Protein AF-0000000073577994 (afdb_homodimer)

Nearest PDB structures (foldseek):
  6jx6-assembly1_C  TM=2.123E-01  e=4.454E-01  Homo sapiens
  6jx6-assembly1_A  TM=2.297E-01  e=8.127E-01  Homo sapiens
  8e2i-assembly1_F  TM=2.856E-01  e=2.449E+00  Homo sapiens
  6jx6-assembly1_C  TM=2.123E-01  e=4.773E-01  Homo sapiens
  6jx6-assembly1_A  TM=2.297E-01  e=9.661E-01  Homo sapiens

Solvent-accessible surface area (backbone atoms only — not comparable to full-atom values): 15604 Å² total; per-residue (Å²): 126,51,68,48,22,43,54,8,29,44,38,33,25,44,43,35,36,52,51,23,53,50,53,63,65,42,23,60,97,81,40,41,70,57,44,68,54,43,47,61,32,48,52,51,39,40,49,50,40,28,73,74,69,67,45,80,65,80,90,66,60,57,68,56,53,50,52,50,46,31,46,27,25,34,55,12,21,56,37,29,42,73,67,36,66,65,12,40,52,34,38,42,55,43,49,65,58,46,37,60,34,76,27,47,28,87,80,43,56,84,86,38,70,64,16,54,53,23,42,51,51,32,33,48,48,40,18,55,45,11,42,45,34,25,50,52,25,50,53,49,50,54,48,48,54,52,50,52,52,53,54,55,52,58,69,73,102,128,50,68,47,23,42,53,8,29,43,39,34,24,44,43,35,35,52,47,24,52,49,51,61,65,44,23,58,98,80,41,43,71,58,42,68,54,45,47,61,32,48,51,51,39,40,51,49,40,28,73,74,71,67,44,78,65,79,89,67,60,57,67,56,53,49,52,49,47,32,47,27,24,33,54,12,22,56,35,28,41,73,68,36,64,64,12,40,51,36,39,42,52,43,47,66,58,46,36,60,34,75,28,46,29,88,80,43,54,85,87,37,71,63,17,55,52,24,42,52,52,33,34,49,49,40,17,54,43,11,43,44,35,24,48,52,23,49,54,51,50,53,50,48,54,52,49,53,53,53,54,54,54,57,69,74,102

Radius of gyration: 21.88 Å; Cα contacts (8 Å, |Δi|>4): 389; chains: 2; bounding box: 50×67×52 Å

Sequence (314 aa):
MGFLSFAGRVLFAAIFILAAWQKVNDFGQDGGGAIKTLNPKFATFRGHVFNTLGFELPEIKTKHLLMTAIGLEGIGGILFIFGSNLGAYLLLIFLAAVTPIMHDFYNYDFSSPDYVLHFMQFLKNLSLFGSLLFYLGMKNSVMKTMKRKQSMKVKAVMGFLSFAGRVLFAAIFILAAWQKVNDFGQDGGGAIKTLNPKFATFRGHVFNTLGFELPEIKTKHLLMTAIGLEGIGGILFIFGSNLGAYLLLIFLAAVTPIMHDFYNYDFSSPDYVLHFMQFLKNLSLFGSLLFYLGMKNSVMKTMKRKQSMKVKAV

pLDDT: mean 88.21, std 11.91, range [50.56, 98.88]

Organism: NCBI:txid1480154

Secondary structure (DSSP, 8-state):
--HHHHHHHHHHHHHHHHHHHHHHHHTTTT-HHHHHHHHHHHHHHHHHHHHHH--------HHHHHHHHHHHHHHHHHHHHTT-HHHHHHHHHHHHHHHHHH--GGGS-TTSHHHHHHHHHHHHHHHHHHHHHHHHHHHHHHHHHHHHHHHHHHHH-/--HHHHHHHHHHHHHHHHHHHHHHHHTTTT-HHHHHHHHHHHHHHHHHHHHHH--------HHHHHHHHHHHHHHHHHHHHTT-HHHHHHHHHHHHHHHHHH--GGGS-TTSHHHHHHHHHHHHHHHHHHHHHHHHHHHHHHHHHHHHHHHHHHHH-

Structure (mmCIF, N/CA/C/O backbone):
data_AF-0000000073577994-model_v1
#
loop_
_entity.id
_entity.type
_entity.pdbx_description
1 polymer 'Uncharacterized protein'
#
loop_
_atom_site.group_PDB
_atom_site.id
_atom_site.type_symbol
_atom_site.label_atom_id
_atom_site.label_alt_id
_atom_site.label_comp_id
_atom_site.label_asym_id
_atom_site.label_entity_id
_atom_site.label_seq_id
_atom_site.pdbx_PDB_ins_code
_atom_site.Cartn_x
_atom_site.Cartn_y
_atom_site.Cartn_z
_atom_site.occupancy
_atom_site.B_iso_or_equiv
_atom_site.auth_seq_id
_atom_site.auth_comp_id
_atom_site.auth_asym_id
_atom_site.auth_atom_id
_atom_site.pdbx_PDB_model_num
ATOM 1 N N . MET A 1 1 ? 3.762 14.422 17.609 1 60.5 1 MET A N 1
ATOM 2 C CA . MET A 1 1 ? 2.77 13.93 16.656 1 60.5 1 MET A CA 1
ATOM 3 C C . MET A 1 1 ? 1.776 13 17.344 1 60.5 1 MET A C 1
ATOM 5 O O . MET A 1 1 ? 2.09 12.398 18.375 1 60.5 1 MET A O 1
ATOM 9 N N . GLY A 1 2 ? 0.494 13.172 17.234 1 81.19 2 GLY A N 1
ATOM 10 C CA . GLY A 1 2 ? -0.527 12.453 17.984 1 81.19 2 GLY A CA 1
ATOM 11 C C . GLY A 1 2 ? -0.403 10.945 17.875 1 81.19 2 GLY A C 1
ATOM 12 O O . GLY A 1 2 ? 0.33 10.438 17.016 1 81.19 2 GLY A O 1
ATOM 13 N N . PHE A 1 3 ? -0.744 10.25 18.734 1 90.44 3 PHE A N 1
ATOM 14 C CA . PHE A 1 3 ? -0.7 8.789 18.844 1 90.44 3 PHE A CA 1
ATOM 15 C C . PHE A 1 3 ? -1.139 8.148 17.531 1 90.44 3 PHE A C 1
ATOM 17 O O . PHE A 1 3 ? -0.524 7.184 17.062 1 90.44 3 PHE A O 1
ATOM 24 N N . LEU A 1 4 ? -2.117 8.672 16.953 1 93.94 4 LEU A N 1
ATOM 25 C CA . LEU A 1 4 ? -2.652 8.109 15.719 1 93.94 4 LEU A CA 1
ATOM 26 C C . LEU A 1 4 ? -1.635 8.211 14.586 1 93.94 4 LEU A C 1
ATOM 28 O O . LEU A 1 4 ? -1.477 7.277 13.805 1 93.94 4 LEU A O 1
ATOM 32 N N . SER A 1 5 ? -0.994 9.336 14.539 1 94.69 5 SER A N 1
ATOM 33 C CA . SER A 1 5 ? 0.017 9.531 13.5 1 94.69 5 SER A CA 1
ATOM 34 C C . SER A 1 5 ? 1.209 8.609 13.711 1 94.69 5 SER A C 1
ATOM 36 O O . SER A 1 5 ? 1.729 8.031 12.758 1 94.69 5 SER A O 1
ATOM 38 N N . PHE A 1 6 ? 1.604 8.461 14.953 1 96 6 PHE A N 1
ATOM 39 C CA . PHE A 1 6 ? 2.721 7.574 15.266 1 96 6 PHE A CA 1
ATOM 40 C C . PHE A 1 6 ? 2.371 6.129 14.945 1 96 6 PHE A C 1
ATOM 42 O O . PHE A 1 6 ? 3.148 5.43 14.289 1 96 6 PHE A O 1
ATOM 49 N N . ALA A 1 7 ? 1.207 5.672 15.391 1 98 7 ALA A N 1
ATOM 50 C CA . ALA A 1 7 ? 0.756 4.309 15.109 1 98 7 ALA A CA 1
ATOM 51 C C . ALA A 1 7 ? 0.676 4.059 13.602 1 98 7 ALA A C 1
ATOM 53 O O . ALA A 1 7 ? 1.063 2.992 13.125 1 98 7 ALA A O 1
ATOM 54 N N . GLY A 1 8 ? 0.133 5.086 12.906 1 98.44 8 GLY A N 1
ATOM 55 C CA . GLY A 1 8 ? 0.052 4.984 11.461 1 98.44 8 GLY A CA 1
ATOM 56 C C . GLY A 1 8 ? 1.407 4.836 10.797 1 98.44 8 GLY A C 1
ATOM 57 O O . GLY A 1 8 ? 1.572 4.02 9.883 1 98.44 8 GLY A O 1
ATOM 58 N N . ARG A 1 9 ? 2.385 5.547 11.242 1 98.44 9 ARG A N 1
ATOM 59 C CA . ARG A 1 9 ? 3.723 5.488 10.664 1 98.44 9 ARG A CA 1
ATOM 60 C C . ARG A 1 9 ? 4.391 4.148 10.953 1 98.44 9 ARG A C 1
ATOM 62 O O . ARG A 1 9 ? 5.129 3.623 10.117 1 98.44 9 ARG A O 1
ATOM 69 N N . VAL A 1 10 ? 4.172 3.623 12.117 1 98.75 10 VAL A N 1
ATOM 70 C CA . VAL A 1 10 ? 4.723 2.318 12.469 1 98.75 10 VAL A CA 1
ATOM 71 C C . VAL A 1 10 ? 4.148 1.249 11.539 1 98.75 10 VAL A C 1
ATOM 73 O O . VAL A 1 10 ? 4.891 0.436 10.984 1 98.75 10 VAL A O 1
ATOM 76 N N . LEU A 1 11 ? 2.834 1.247 11.398 1 98.75 11 LEU A N 1
ATOM 77 C CA . LEU A 1 11 ? 2.188 0.271 10.523 1 98.75 11 LEU A CA 1
ATOM 78 C C . LEU A 1 11 ? 2.656 0.429 9.086 1 98.75 11 LEU A C 1
ATOM 80 O O . LEU A 1 11 ? 2.902 -0.563 8.398 1 98.75 11 LEU A O 1
ATOM 84 N N . PHE A 1 12 ? 2.785 1.636 8.656 1 98.81 12 PHE A N 1
ATOM 85 C CA . PHE A 1 12 ? 3.236 1.915 7.297 1 98.81 12 PHE A CA 1
ATOM 86 C C . PHE A 1 12 ? 4.633 1.352 7.066 1 98.81 12 PHE A C 1
ATOM 88 O O . PHE A 1 12 ? 4.875 0.674 6.062 1 98.81 12 PHE A O 1
ATOM 95 N N . ALA A 1 13 ? 5.508 1.582 8.039 1 98.81 13 ALA A N 1
ATOM 96 C CA . ALA A 1 13 ? 6.926 1.28 7.852 1 98.81 13 ALA A CA 1
ATOM 97 C C . ALA A 1 13 ? 7.195 -0.213 8.016 1 98.81 13 ALA A C 1
ATOM 99 O O . ALA A 1 13 ? 8.25 -0.707 7.621 1 98.81 13 ALA A O 1
ATOM 100 N N . ALA A 1 14 ? 6.273 -0.896 8.625 1 98.44 14 ALA A N 1
ATOM 101 C CA . ALA A 1 14 ? 6.477 -2.301 8.969 1 98.44 14 ALA A CA 1
ATOM 102 C C . ALA A 1 14 ? 6.812 -3.129 7.738 1 98.44 14 ALA A C 1
ATOM 104 O O . ALA A 1 14 ? 7.715 -3.971 7.773 1 98.44 14 ALA A O 1
ATOM 105 N N . ILE A 1 15 ? 6.16 -2.881 6.668 1 97.94 15 ILE A N 1
ATOM 106 C CA . ILE A 1 15 ? 6.367 -3.695 5.473 1 97.94 15 ILE A CA 1
ATOM 107 C C . ILE A 1 15 ? 7.797 -3.514 4.969 1 97.94 15 ILE A C 1
ATOM 109 O O . ILE A 1 15 ? 8.422 -4.473 4.512 1 97.94 15 ILE A O 1
ATOM 113 N N . PHE A 1 16 ? 8.312 -2.342 5.043 1 98.44 16 PHE A N 1
ATOM 114 C CA . PHE A 1 16 ? 9.648 -2.064 4.531 1 98.44 16 PHE A CA 1
ATOM 115 C C . PHE A 1 16 ? 10.711 -2.703 5.422 1 98.44 16 PHE A C 1
ATOM 117 O O . PHE A 1 16 ? 11.672 -3.297 4.922 1 98.44 16 PHE A O 1
ATOM 124 N N . ILE A 1 17 ? 10.508 -2.576 6.68 1 98 17 ILE A N 1
ATOM 125 C CA . ILE A 1 17 ? 11.477 -3.107 7.637 1 98 17 ILE A CA 1
ATOM 126 C C . ILE A 1 17 ? 11.484 -4.633 7.562 1 98 17 ILE A C 1
ATOM 128 O O . ILE A 1 17 ? 12.555 -5.254 7.539 1 98 17 ILE A O 1
ATOM 132 N N . LEU A 1 18 ? 10.344 -5.266 7.504 1 96 18 LEU A N 1
ATOM 133 C CA . LEU A 1 18 ? 10.258 -6.719 7.434 1 96 18 LEU A CA 1
ATOM 134 C C . LEU A 1 18 ? 10.797 -7.234 6.102 1 96 18 LEU A C 1
ATOM 136 O O . LEU A 1 18 ? 11.43 -8.289 6.047 1 96 18 LEU A O 1
ATOM 140 N N . ALA A 1 19 ? 10.445 -6.566 5.047 1 94.5 19 ALA A N 1
ATOM 141 C CA . ALA A 1 19 ? 10.977 -6.949 3.738 1 94.5 19 ALA A CA 1
ATOM 142 C C . ALA A 1 19 ? 12.508 -6.898 3.729 1 94.5 19 ALA A C 1
ATOM 144 O O . ALA A 1 19 ? 13.156 -7.785 3.178 1 94.5 19 ALA A O 1
ATOM 145 N N . ALA A 1 20 ? 13.031 -5.805 4.301 1 94.25 20 ALA A N 1
ATOM 146 C CA . ALA A 1 20 ? 14.484 -5.691 4.414 1 94.25 20 ALA A CA 1
ATOM 147 C C . ALA A 1 20 ? 15.07 -6.859 5.199 1 94.25 20 ALA A C 1
ATOM 149 O O . ALA A 1 20 ? 16.078 -7.449 4.797 1 94.25 20 ALA A O 1
ATOM 150 N N . TRP A 1 21 ? 14.43 -7.18 6.301 1 92.56 21 TRP A N 1
ATOM 151 C CA . TRP A 1 21 ? 14.859 -8.289 7.145 1 92.56 21 TRP A CA 1
ATOM 152 C C . TRP A 1 21 ? 14.836 -9.602 6.371 1 92.56 21 TRP A C 1
ATOM 154 O O . TRP A 1 21 ? 15.766 -10.406 6.465 1 92.56 21 TRP A O 1
ATOM 164 N N . GLN A 1 22 ? 13.789 -9.852 5.609 1 89.12 22 GLN A N 1
ATOM 165 C CA . GLN A 1 22 ? 13.664 -11.07 4.816 1 89.12 22 GLN A CA 1
ATOM 166 C C . GLN A 1 22 ? 14.742 -11.141 3.742 1 89.12 22 GLN A C 1
ATOM 168 O O . GLN A 1 22 ? 15.258 -12.227 3.451 1 89.12 22 GLN A O 1
ATOM 173 N N . LYS A 1 23 ? 15 -10 3.111 1 88.88 23 LYS A N 1
ATOM 174 C CA . LYS A 1 23 ? 16.047 -9.969 2.088 1 88.88 23 LYS A CA 1
ATOM 175 C C . LYS A 1 23 ? 17.406 -10.32 2.676 1 88.88 23 LYS A C 1
ATOM 177 O O . LYS A 1 23 ? 18.203 -11.016 2.039 1 88.88 23 LYS A O 1
ATOM 182 N N . VAL A 1 24 ? 17.688 -9.883 3.857 1 88.25 24 VAL A N 1
ATOM 183 C CA . VAL A 1 24 ? 18.938 -10.172 4.535 1 88.25 24 VAL A CA 1
ATOM 184 C C . VAL A 1 24 ? 19.031 -11.656 4.852 1 88.25 24 VAL A C 1
ATOM 186 O O . VAL A 1 24 ? 20.078 -12.281 4.652 1 88.25 24 VAL A O 1
ATOM 189 N N . ASN A 1 25 ? 17.906 -12.211 5.254 1 84.62 25 ASN A N 1
ATOM 190 C CA . ASN A 1 25 ? 17.891 -13.625 5.621 1 84.62 25 ASN A CA 1
ATOM 191 C C . ASN A 1 25 ? 17.969 -14.523 4.391 1 84.62 25 ASN A C 1
ATOM 193 O O . ASN A 1 25 ? 18.469 -15.641 4.469 1 84.62 25 ASN A O 1
ATOM 197 N N . ASP A 1 26 ? 17.375 -14.078 3.381 1 78.31 26 ASP A N 1
ATOM 198 C CA . ASP A 1 26 ? 17.406 -14.867 2.148 1 78.31 26 ASP A CA 1
ATOM 199 C C . ASP A 1 26 ? 18.781 -14.812 1.497 1 78.31 26 ASP A C 1
ATOM 201 O O . ASP A 1 26 ? 19.062 -15.578 0.573 1 78.31 26 ASP A O 1
ATOM 205 N N . PHE A 1 27 ? 19.609 -13.727 1.609 1 67.81 27 PHE A N 1
ATOM 206 C CA . PHE A 1 27 ? 20.938 -13.586 1.03 1 67.81 27 PHE A CA 1
ATOM 207 C C . PHE A 1 27 ? 21.734 -14.875 1.171 1 67.81 27 PHE A C 1
ATOM 209 O O . PHE A 1 27 ? 22.5 -15.242 0.276 1 67.81 27 PHE A O 1
ATOM 216 N N . GLY A 1 28 ? 21.109 -15.758 1.975 1 56.31 28 GLY A N 1
ATOM 217 C CA . GLY A 1 28 ? 22.078 -16.844 2.107 1 56.31 28 GLY A CA 1
ATOM 218 C C . GLY A 1 28 ? 23.453 -16.469 1.572 1 56.31 28 GLY A C 1
ATOM 219 O O . GLY A 1 28 ? 23.781 -15.297 1.447 1 56.31 28 GLY A O 1
ATOM 220 N N . GLN A 1 29 ? 24.5 -17.328 1.273 1 51.19 29 GLN A N 1
ATOM 221 C CA . GLN A 1 29 ? 25.844 -17.125 0.76 1 51.19 29 GLN A CA 1
ATOM 222 C C . GLN A 1 29 ? 25.828 -16.578 -0.661 1 51.19 29 GLN A C 1
ATOM 224 O O . GLN A 1 29 ? 26.719 -15.812 -1.053 1 51.19 29 GLN A O 1
ATOM 229 N N . ASP A 1 30 ? 24.906 -16.891 -1.556 1 52.91 30 ASP A N 1
ATOM 230 C CA . ASP A 1 30 ? 25.016 -16.609 -2.982 1 52.91 30 ASP A CA 1
ATOM 231 C C . ASP A 1 30 ? 23.859 -15.711 -3.447 1 52.91 30 ASP A C 1
ATOM 233 O O . ASP A 1 30 ? 23.562 -15.648 -4.641 1 52.91 30 ASP A O 1
ATOM 237 N N . GLY A 1 31 ? 23.281 -14.742 -2.531 1 56.94 31 GLY A N 1
ATOM 238 C CA . GLY A 1 31 ? 22.219 -13.828 -2.914 1 56.94 31 GLY A CA 1
ATOM 239 C C . GLY A 1 31 ? 20.859 -14.5 -3.01 1 56.94 31 GLY A C 1
ATOM 240 O O . GLY A 1 31 ? 19.828 -13.828 -3.021 1 56.94 31 GLY A O 1
ATOM 241 N N . GLY A 1 32 ? 20.812 -15.805 -2.891 1 66.19 32 GLY A N 1
ATOM 242 C CA . GLY A 1 32 ? 19.703 -16.734 -2.793 1 66.19 32 GLY A CA 1
ATOM 243 C C . GLY A 1 32 ? 18.594 -16.453 -3.773 1 66.19 32 GLY A C 1
ATOM 244 O O . GLY A 1 32 ? 18.844 -16.125 -4.934 1 66.19 32 GLY A O 1
ATOM 245 N N . GLY A 1 33 ? 17.375 -16.562 -3.465 1 73.06 33 GLY A N 1
ATOM 246 C CA . GLY A 1 33 ? 16.156 -16.422 -4.234 1 73.06 33 GLY A CA 1
ATOM 247 C C . GLY A 1 33 ? 15.906 -15.008 -4.719 1 73.06 33 GLY A C 1
ATOM 248 O O . GLY A 1 33 ? 15.383 -14.797 -5.812 1 73.06 33 GLY A O 1
ATOM 249 N N . ALA A 1 34 ? 16.531 -14.031 -4.055 1 75.81 34 ALA A N 1
ATOM 250 C CA . ALA A 1 34 ? 16.281 -12.633 -4.406 1 75.81 34 ALA A CA 1
ATOM 251 C C . ALA A 1 34 ? 17.062 -12.242 -5.664 1 75.81 34 ALA A C 1
ATOM 253 O O . ALA A 1 34 ? 16.531 -11.555 -6.543 1 75.81 34 ALA A O 1
ATOM 254 N N . ILE A 1 35 ? 18.297 -12.633 -5.707 1 79.75 35 ILE A N 1
ATOM 255 C CA . ILE A 1 35 ? 19.125 -12.312 -6.863 1 79.75 35 ILE A CA 1
ATOM 256 C C . ILE A 1 35 ? 18.578 -13.023 -8.102 1 79.75 35 ILE A C 1
ATOM 258 O O . ILE A 1 35 ? 18.562 -12.461 -9.195 1 79.75 35 ILE A O 1
ATOM 262 N N . LYS A 1 36 ? 18.188 -14.25 -7.859 1 82.88 36 LYS A N 1
ATOM 263 C CA . LYS A 1 36 ? 17.656 -15.031 -8.969 1 82.88 36 LYS A CA 1
ATOM 264 C C . LYS A 1 36 ? 16.422 -14.359 -9.57 1 82.88 36 LYS A C 1
ATOM 266 O O . LYS A 1 36 ? 16.172 -14.445 -10.773 1 82.88 36 LYS A O 1
ATOM 271 N N . THR A 1 37 ? 15.695 -13.68 -8.766 1 83.38 37 THR A N 1
ATOM 272 C CA . THR A 1 37 ? 14.492 -13 -9.234 1 83.38 37 THR A CA 1
ATOM 273 C C . THR A 1 37 ? 14.828 -11.625 -9.797 1 83.38 37 THR A C 1
ATOM 275 O O . THR A 1 37 ? 14.281 -11.219 -10.82 1 83.38 37 THR A O 1
ATOM 278 N N . LEU A 1 38 ? 15.789 -11.016 -9.203 1 85.69 38 LEU A N 1
ATOM 279 C CA . LEU A 1 38 ? 16.109 -9.633 -9.547 1 85.69 38 LEU A CA 1
ATOM 280 C C . LEU A 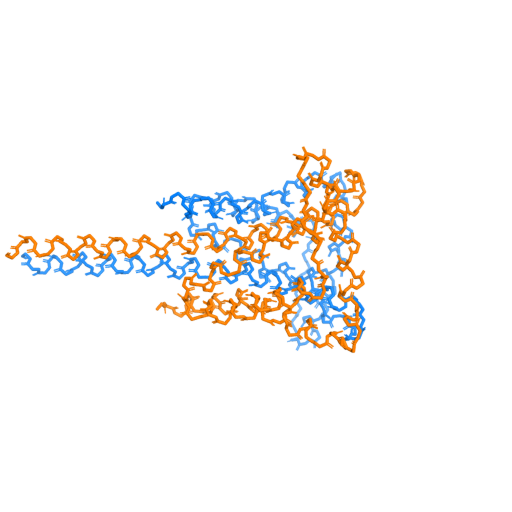1 38 ? 16.875 -9.562 -10.859 1 85.69 38 LEU A C 1
ATOM 282 O O . LEU A 1 38 ? 16.703 -8.617 -11.633 1 85.69 38 LEU A O 1
ATOM 286 N N . ASN A 1 39 ? 17.703 -10.477 -11.141 1 86.88 39 ASN A N 1
ATOM 287 C CA . ASN A 1 39 ? 18.562 -10.438 -12.312 1 86.88 39 ASN A CA 1
ATOM 288 C C . ASN A 1 39 ? 17.766 -10.336 -13.609 1 86.88 39 ASN A C 1
ATOM 290 O O . ASN A 1 39 ? 17.938 -9.383 -14.367 1 86.88 39 ASN A O 1
ATOM 294 N N . PRO A 1 40 ? 16.969 -11.242 -13.828 1 87.12 40 PRO A N 1
ATOM 295 C CA . PRO A 1 40 ? 16.219 -11.141 -15.078 1 87.12 40 PRO A CA 1
ATOM 296 C C . PRO A 1 40 ? 15.305 -9.914 -15.125 1 87.12 40 PRO A C 1
ATOM 298 O O . PRO A 1 40 ? 15.102 -9.336 -16.188 1 87.12 40 PRO A O 1
ATOM 301 N N . LYS A 1 41 ? 14.789 -9.539 -14.031 1 89.56 41 LYS A N 1
ATOM 302 C CA . LYS A 1 41 ? 13.891 -8.383 -13.992 1 89.56 41 LYS A CA 1
ATOM 303 C C . LYS A 1 41 ? 14.648 -7.094 -14.305 1 89.56 41 LYS A C 1
ATOM 305 O O . LYS A 1 41 ? 14.133 -6.223 -15.008 1 89.56 41 LYS A O 1
ATOM 310 N N . PHE A 1 42 ? 15.781 -6.969 -13.727 1 90.19 42 PHE A N 1
ATOM 311 C CA . PHE A 1 42 ? 16.594 -5.781 -13.984 1 90.19 42 PHE A CA 1
ATOM 312 C C . PHE A 1 42 ? 17 -5.723 -15.453 1 90.19 42 PHE A C 1
ATOM 314 O O . PHE A 1 42 ? 17.016 -4.652 -16.062 1 90.19 42 PHE A O 1
ATOM 321 N N . ALA A 1 43 ? 17.359 -6.84 -16 1 88 43 ALA A N 1
ATOM 322 C CA . ALA A 1 43 ? 17.719 -6.91 -17.422 1 88 43 ALA A CA 1
ATOM 323 C C . ALA A 1 43 ? 16.562 -6.48 -18.312 1 88 43 ALA A C 1
ATOM 325 O O . ALA A 1 43 ? 16.75 -5.742 -19.281 1 88 43 ALA A O 1
ATOM 326 N N . THR A 1 44 ? 15.414 -6.98 -17.984 1 89.56 44 THR A N 1
ATOM 327 C CA . THR A 1 44 ? 14.227 -6.629 -18.75 1 89.56 44 THR A CA 1
ATOM 328 C C . THR A 1 44 ? 13.953 -5.129 -18.672 1 89.56 44 THR A C 1
ATOM 330 O O . THR A 1 44 ? 13.625 -4.496 -19.672 1 89.56 44 THR A O 1
ATOM 333 N N . PHE A 1 45 ? 14.078 -4.625 -17.547 1 91.69 45 PHE A N 1
ATOM 334 C CA . PHE A 1 45 ? 13.859 -3.197 -17.344 1 91.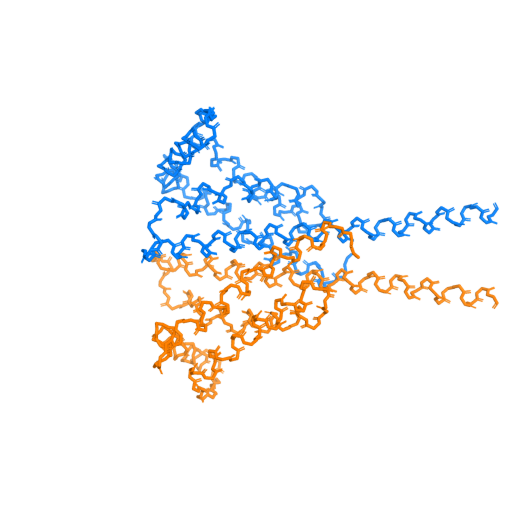69 45 PHE A CA 1
ATOM 335 C C . PHE A 1 45 ? 14.852 -2.375 -18.156 1 91.69 45 PHE A C 1
ATOM 337 O O . PHE A 1 45 ? 14.469 -1.404 -18.812 1 91.69 45 PHE A O 1
ATOM 344 N N . ARG A 1 46 ? 16.094 -2.77 -18.062 1 89.62 46 ARG A N 1
ATOM 345 C CA . ARG A 1 46 ? 17.125 -2.088 -18.844 1 89.62 46 ARG A CA 1
ATOM 346 C C . ARG A 1 46 ? 16.797 -2.119 -20.328 1 89.62 46 ARG A C 1
ATOM 348 O O . ARG A 1 46 ? 16.953 -1.117 -21.031 1 89.62 46 ARG A O 1
ATOM 355 N N . GLY A 1 47 ? 16.453 -3.271 -20.75 1 89.44 47 GLY A N 1
ATOM 356 C CA . GLY A 1 47 ? 16.047 -3.406 -22.141 1 89.44 47 GLY A CA 1
ATOM 357 C C . GLY A 1 47 ? 14.898 -2.494 -22.516 1 89.44 47 GLY A C 1
ATOM 358 O O . GLY A 1 47 ? 14.922 -1.862 -23.578 1 89.44 47 GLY A O 1
ATOM 359 N N . HIS A 1 48 ? 13.93 -2.42 -21.688 1 88.62 48 HIS A N 1
ATOM 360 C CA . HIS A 1 48 ? 12.773 -1.574 -21.953 1 88.62 48 HIS A CA 1
ATOM 361 C C . HIS A 1 48 ? 13.164 -0.104 -22.016 1 88.62 48 HIS A C 1
ATOM 363 O O . HIS A 1 48 ? 12.711 0.623 -22.906 1 88.62 48 HIS A O 1
ATOM 369 N N . VAL A 1 49 ? 13.992 0.282 -21.109 1 89 49 VAL A N 1
ATOM 370 C CA . VAL A 1 49 ? 14.445 1.669 -21.078 1 89 49 VAL A CA 1
ATOM 371 C C . VAL A 1 49 ? 15.227 1.992 -22.344 1 89 49 VAL A C 1
ATOM 373 O O . VAL A 1 49 ? 15.039 3.053 -22.953 1 89 49 VAL A O 1
ATOM 376 N N . PHE A 1 50 ? 16.047 1.114 -22.703 1 89 50 PHE A N 1
ATOM 377 C CA . PHE A 1 50 ? 16.828 1.298 -23.906 1 89 50 PHE A CA 1
ATOM 378 C C . PHE A 1 50 ? 15.938 1.406 -25.125 1 89 50 PHE A C 1
ATOM 380 O O . PHE A 1 50 ? 16.125 2.293 -25.969 1 89 50 PHE A O 1
ATOM 387 N N . ASN A 1 51 ? 15 0.54 -25.234 1 90.44 51 ASN A N 1
ATOM 388 C CA . ASN A 1 51 ? 14.125 0.478 -26.406 1 90.44 51 ASN A CA 1
ATOM 389 C C . ASN A 1 51 ? 13.18 1.675 -26.453 1 90.44 51 ASN A C 1
ATOM 391 O O . ASN A 1 51 ? 12.852 2.17 -27.547 1 90.44 51 ASN A O 1
ATOM 395 N N . THR A 1 52 ? 12.742 2.186 -25.406 1 89.12 52 THR A N 1
ATOM 396 C CA . THR A 1 52 ? 11.719 3.229 -25.359 1 89.12 52 THR A CA 1
ATOM 397 C C . THR A 1 52 ? 12.367 4.613 -25.344 1 89.12 52 THR A C 1
ATOM 399 O O . THR A 1 52 ? 11.898 5.531 -26.016 1 89.12 52 THR A O 1
ATOM 402 N N . LEU A 1 53 ? 13.461 4.672 -24.594 1 89.62 53 LEU A N 1
ATOM 403 C CA . LEU A 1 53 ? 14.023 6 -24.391 1 89.62 53 LEU A CA 1
ATOM 404 C C . LEU A 1 53 ? 15.375 6.133 -25.078 1 89.62 53 LEU A C 1
ATOM 406 O O . LEU A 1 53 ? 15.914 7.238 -25.203 1 89.62 53 LEU A O 1
ATOM 410 N N . GLY A 1 54 ? 15.992 5.016 -25.422 1 88.75 54 GLY A N 1
ATOM 411 C CA . GLY A 1 54 ? 17.297 5.043 -26.062 1 88.75 54 GLY A CA 1
ATOM 412 C C . GLY A 1 54 ? 18.438 5.273 -25.094 1 88.75 54 GLY A C 1
ATOM 413 O O . GLY A 1 54 ? 19.531 5.684 -25.484 1 88.75 54 GLY A O 1
ATOM 414 N N . PHE A 1 55 ? 18.031 5.18 -23.875 1 87.12 55 PHE A N 1
ATOM 415 C CA . PHE A 1 55 ? 19.016 5.41 -22.812 1 87.12 55 PHE A CA 1
ATOM 416 C C . PHE A 1 55 ? 19.5 4.09 -22.234 1 87.12 55 PHE A C 1
ATOM 418 O O . PHE A 1 55 ? 18.703 3.246 -21.828 1 87.12 55 PHE A O 1
ATOM 425 N N . GLU A 1 56 ? 20.812 3.863 -22.297 1 86.06 56 GLU A N 1
ATOM 426 C CA . GLU A 1 56 ? 21.406 2.65 -21.734 1 86.06 56 GLU A CA 1
ATOM 427 C C . GLU A 1 56 ? 21.719 2.834 -20.25 1 86.06 56 GLU A C 1
ATOM 429 O O . GLU A 1 56 ? 22.547 3.674 -19.891 1 86.06 56 GLU A O 1
ATOM 434 N N . LEU A 1 57 ? 21.031 2.102 -19.5 1 82.81 57 LEU A N 1
ATOM 435 C CA . LEU A 1 57 ? 21.312 2.143 -18.078 1 82.81 57 LEU A CA 1
ATOM 436 C C . LEU A 1 57 ? 22.594 1.388 -17.734 1 82.81 57 LEU A C 1
ATOM 438 O O . LEU A 1 57 ? 22.922 0.405 -18.406 1 82.81 57 LEU A O 1
ATOM 442 N N . PRO A 1 58 ? 23.328 1.974 -16.812 1 82.88 58 PRO A N 1
ATOM 443 C CA . PRO A 1 58 ? 24.547 1.261 -16.438 1 82.88 58 PRO A CA 1
ATOM 444 C C . PRO A 1 58 ? 24.266 -0.137 -15.883 1 82.88 58 PRO A C 1
ATOM 446 O O . PRO A 1 58 ? 23.172 -0.39 -15.359 1 82.88 58 PRO A O 1
ATOM 449 N N . GLU A 1 59 ? 25.234 -1.014 -16.156 1 81.19 59 GLU A N 1
ATOM 450 C CA . GLU A 1 59 ? 25.141 -2.357 -15.594 1 81.19 59 GLU A CA 1
ATOM 451 C C . GLU A 1 59 ? 25.469 -2.359 -14.102 1 81.19 59 GLU A C 1
ATOM 453 O O . GLU A 1 59 ? 26.578 -1.999 -13.711 1 81.19 59 GLU A O 1
ATOM 458 N N . ILE A 1 60 ? 24.578 -2.43 -13.312 1 82.25 60 ILE A N 1
ATOM 459 C CA . ILE A 1 60 ? 24.766 -2.535 -11.867 1 82.25 60 ILE A CA 1
ATOM 460 C C . ILE A 1 60 ? 24.641 -3.994 -11.438 1 82.25 60 ILE A C 1
ATOM 462 O O . ILE A 1 60 ? 23.734 -4.699 -11.867 1 82.25 60 ILE A O 1
ATOM 466 N N . LYS A 1 61 ? 25.641 -4.344 -10.656 1 85.62 61 LYS A N 1
ATOM 467 C CA . LYS A 1 61 ? 25.531 -5.691 -10.102 1 85.62 61 LYS A CA 1
ATOM 468 C C . LYS A 1 61 ? 24.297 -5.828 -9.227 1 85.62 61 LYS A C 1
ATOM 470 O O . LYS A 1 61 ? 24.047 -4.996 -8.359 1 85.62 61 LYS A O 1
ATOM 475 N N . THR A 1 62 ?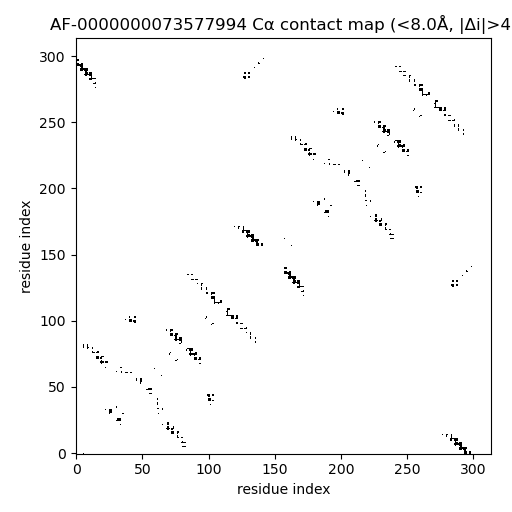 23.594 -6.852 -9.438 1 85.69 62 THR A N 1
ATOM 476 C CA . THR A 1 62 ? 22.328 -7.082 -8.766 1 85.69 62 THR A CA 1
ATOM 477 C C . THR A 1 62 ? 22.516 -7.145 -7.254 1 85.69 62 THR A C 1
ATOM 479 O O . THR A 1 62 ? 21.641 -6.715 -6.496 1 85.69 62 THR A O 1
ATOM 482 N N . LYS A 1 63 ? 23.625 -7.613 -6.891 1 84.31 63 LYS A N 1
ATOM 483 C CA . LYS A 1 63 ? 23.938 -7.668 -5.465 1 84.31 63 LYS A CA 1
ATOM 484 C C . LYS A 1 63 ? 23.922 -6.273 -4.844 1 84.31 63 LYS A C 1
ATOM 486 O O . LYS A 1 63 ? 23.453 -6.09 -3.725 1 84.31 63 LYS A O 1
ATOM 491 N N . HIS A 1 64 ? 24.469 -5.336 -5.566 1 87.81 64 HIS A N 1
ATOM 492 C CA . HIS A 1 64 ? 24.5 -3.961 -5.086 1 87.81 64 HIS A CA 1
ATOM 493 C C . HIS A 1 64 ? 23.094 -3.361 -5.039 1 87.81 64 HIS A C 1
ATOM 495 O O . HIS A 1 64 ? 22.781 -2.604 -4.121 1 87.81 64 HIS A O 1
ATOM 501 N N . LEU A 1 65 ? 22.375 -3.719 -6.027 1 89.88 65 LEU A N 1
ATOM 502 C CA . LEU A 1 65 ? 20.984 -3.252 -6.051 1 89.88 65 LEU A CA 1
ATOM 503 C C . LEU A 1 65 ? 20.219 -3.773 -4.844 1 89.88 65 LEU A C 1
ATOM 505 O O . LEU A 1 65 ? 19.438 -3.033 -4.23 1 89.88 65 LEU A O 1
ATOM 509 N N . LEU A 1 66 ? 20.453 -4.98 -4.562 1 90.19 66 LEU A N 1
ATOM 510 C CA . LEU A 1 66 ? 19.781 -5.617 -3.438 1 90.19 66 LEU A CA 1
ATOM 511 C C . LEU A 1 66 ? 20.203 -4.969 -2.119 1 90.19 66 LEU A C 1
ATOM 513 O O . LEU A 1 66 ? 19.344 -4.66 -1.28 1 90.19 66 LEU A O 1
ATOM 517 N N . MET A 1 67 ? 21.484 -4.734 -1.955 1 91.5 67 MET A N 1
ATOM 518 C CA . MET A 1 67 ? 22 -4.121 -0.732 1 91.5 67 MET A CA 1
ATOM 519 C C . MET A 1 67 ? 21.438 -2.707 -0.565 1 91.5 67 MET A C 1
ATOM 521 O O . MET A 1 67 ? 21.109 -2.293 0.545 1 91.5 67 MET A O 1
ATOM 525 N N . THR A 1 68 ? 21.453 -2.02 -1.664 1 94.62 68 THR A N 1
ATOM 526 C CA . THR A 1 68 ? 20.906 -0.667 -1.628 1 94.62 68 THR A CA 1
ATOM 527 C C . THR A 1 68 ? 19.422 -0.692 -1.236 1 94.62 68 THR A C 1
ATOM 529 O O . THR A 1 68 ? 18.984 0.107 -0.408 1 94.62 68 THR A O 1
ATOM 532 N N . ALA A 1 69 ? 18.688 -1.629 -1.808 1 95.06 69 ALA A N 1
ATOM 533 C CA . ALA A 1 69 ? 17.281 -1.776 -1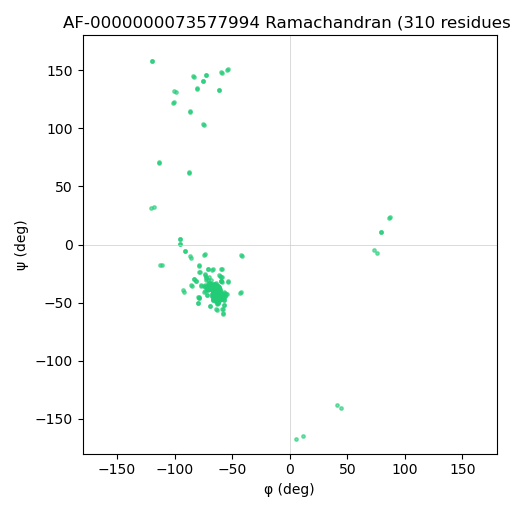.484 1 95.06 69 ALA A CA 1
ATOM 534 C C . ALA A 1 69 ? 17.078 -2.041 0.006 1 95.06 69 ALA A C 1
ATOM 536 O O . ALA A 1 69 ? 16.219 -1.421 0.644 1 95.06 69 ALA A O 1
ATOM 537 N N . ILE A 1 70 ? 17.875 -2.924 0.546 1 95.25 70 ILE A N 1
ATOM 538 C CA . ILE A 1 70 ? 17.812 -3.279 1.959 1 95.25 70 ILE A CA 1
ATOM 539 C C . ILE A 1 70 ? 18.062 -2.041 2.814 1 95.25 70 ILE A C 1
ATOM 541 O O . ILE A 1 70 ? 17.344 -1.78 3.773 1 95.25 70 ILE A O 1
ATOM 545 N N . GLY A 1 71 ? 19.062 -1.293 2.445 1 97.38 71 GLY A N 1
ATOM 546 C CA . GLY A 1 71 ? 19.391 -0.076 3.172 1 97.38 71 GLY A CA 1
ATOM 547 C C . GLY A 1 71 ? 18.281 0.963 3.123 1 97.38 71 GLY A C 1
ATOM 548 O O . GLY A 1 71 ? 17.922 1.547 4.148 1 97.38 71 GLY A O 1
ATOM 549 N N . LEU A 1 72 ? 17.781 1.211 1.939 1 98.5 72 LEU A N 1
ATOM 550 C CA . LEU A 1 72 ? 16.719 2.201 1.765 1 98.5 72 LEU A CA 1
ATOM 551 C C . LEU A 1 72 ? 15.477 1.809 2.547 1 98.5 72 LEU A C 1
ATOM 553 O O . LEU A 1 72 ? 14.867 2.648 3.213 1 98.5 72 LEU A O 1
ATOM 557 N N . GLU A 1 73 ? 15.156 0.55 2.5 1 98.38 73 GLU A N 1
ATOM 558 C CA . GLU A 1 73 ? 13.969 0.062 3.197 1 98.38 73 GLU A CA 1
ATOM 559 C C . GLU A 1 73 ? 14.164 0.11 4.711 1 98.38 73 GLU A C 1
ATOM 561 O O . GLU A 1 73 ? 13.305 0.624 5.434 1 98.38 73 GLU A O 1
ATOM 566 N N . GLY A 1 74 ? 15.234 -0.484 5.148 1 98.19 74 GLY A N 1
ATOM 567 C CA . GLY A 1 74 ? 15.492 -0.569 6.578 1 98.19 74 GLY A CA 1
ATOM 568 C C . GLY A 1 74 ? 15.68 0.786 7.234 1 98.19 74 GLY A C 1
ATOM 569 O O . GLY A 1 74 ? 14.938 1.15 8.148 1 98.19 74 GLY A O 1
ATOM 570 N N . ILE A 1 75 ? 16.672 1.578 6.707 1 98.5 75 ILE A N 1
ATOM 571 C CA . ILE A 1 75 ? 16.984 2.885 7.273 1 98.5 75 ILE A CA 1
ATOM 572 C C . ILE A 1 75 ? 15.805 3.834 7.07 1 98.5 75 ILE A C 1
ATOM 574 O O . ILE A 1 75 ? 15.406 4.547 7.996 1 98.5 75 ILE A O 1
ATOM 578 N N . GLY A 1 76 ? 15.25 3.793 5.902 1 98.81 76 GLY A N 1
ATOM 579 C CA . GLY A 1 76 ? 14.102 4.645 5.621 1 98.81 76 GLY A CA 1
ATOM 580 C C . GLY A 1 76 ? 12.898 4.336 6.504 1 98.81 76 GLY A C 1
ATOM 581 O O . GLY A 1 76 ? 12.258 5.246 7.027 1 98.81 76 GLY A O 1
ATOM 582 N N . GLY A 1 77 ? 12.625 3.016 6.664 1 98.81 77 GLY A N 1
ATOM 583 C CA . GLY A 1 77 ? 11.516 2.609 7.508 1 98.81 77 GLY A CA 1
ATOM 584 C C . GLY A 1 77 ? 11.664 3.053 8.953 1 98.81 77 GLY A C 1
ATOM 585 O O . GLY A 1 77 ? 10.734 3.602 9.539 1 98.81 77 GLY A O 1
ATOM 586 N N . ILE A 1 78 ? 12.82 2.887 9.492 1 98.62 78 ILE A N 1
ATOM 587 C CA . ILE A 1 78 ? 13.078 3.227 10.883 1 98.62 78 ILE A CA 1
ATOM 588 C C . ILE A 1 78 ? 12.984 4.738 11.07 1 98.62 78 ILE A C 1
ATOM 590 O O . ILE A 1 78 ? 12.312 5.215 11.992 1 98.62 78 ILE A O 1
ATOM 594 N N . LEU A 1 79 ? 13.617 5.488 10.227 1 98.69 79 LEU A N 1
ATOM 595 C CA . LEU A 1 79 ? 13.578 6.945 10.328 1 98.69 79 LEU A CA 1
ATOM 596 C C . LEU A 1 79 ? 12.156 7.465 10.18 1 98.69 79 LEU A C 1
ATOM 598 O O . LEU A 1 79 ? 11.766 8.43 10.844 1 98.69 79 LEU A O 1
ATOM 602 N N . PHE A 1 80 ? 11.414 6.82 9.266 1 98.5 80 PHE A N 1
ATOM 603 C CA . PHE A 1 80 ? 10.055 7.285 9.016 1 98.5 80 PHE A CA 1
ATOM 604 C C . PHE A 1 80 ? 9.18 7.094 10.242 1 98.5 80 PHE A C 1
ATOM 606 O O . PHE A 1 80 ? 8.305 7.918 10.523 1 98.5 80 PHE A O 1
ATOM 613 N N . ILE A 1 81 ? 9.398 5.98 10.984 1 98.38 81 ILE A N 1
ATOM 614 C CA . ILE A 1 81 ? 8.656 5.719 12.211 1 98.38 81 ILE A CA 1
ATOM 615 C C . ILE A 1 81 ? 8.773 6.914 13.156 1 98.38 81 ILE A C 1
ATOM 617 O O . ILE A 1 81 ? 7.797 7.293 13.812 1 98.38 81 ILE A O 1
ATOM 621 N N . PHE A 1 82 ? 9.852 7.586 13.102 1 96.56 82 PHE A N 1
ATOM 622 C CA . PHE A 1 82 ? 10.102 8.695 14.023 1 96.56 82 PHE A CA 1
ATOM 623 C C . PHE A 1 82 ? 9.711 10.023 13.391 1 96.56 82 PHE A C 1
ATOM 625 O O . PHE A 1 82 ? 10.023 11.086 13.922 1 96.56 82 PHE A O 1
ATOM 632 N N . GLY A 1 83 ? 9.195 10 12.312 1 95.56 83 GLY A N 1
ATOM 633 C CA . GLY A 1 83 ? 8.641 11.195 11.688 1 95.56 83 GLY A CA 1
ATOM 634 C C . GLY A 1 83 ? 9.664 11.992 10.906 1 95.56 83 GLY A C 1
ATOM 635 O O . GLY A 1 83 ? 9.461 13.172 10.633 1 95.56 83 GLY A O 1
ATOM 636 N N . SER A 1 84 ? 10.711 11.336 10.5 1 96 84 SER A N 1
ATOM 637 C CA . SER A 1 84 ? 11.773 12.008 9.766 1 96 84 SER A CA 1
ATOM 638 C C . SER A 1 84 ? 11.414 12.172 8.289 1 96 84 SER A C 1
ATOM 640 O O . SER A 1 84 ? 10.969 11.219 7.645 1 96 84 SER A O 1
ATOM 642 N N . ASN A 1 85 ? 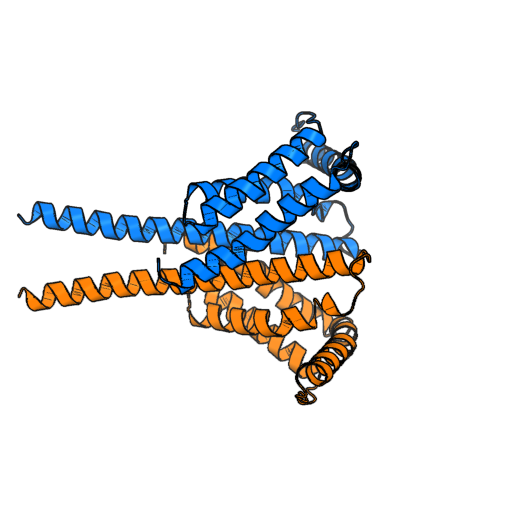11.633 13.352 7.746 1 97.19 85 ASN A N 1
ATOM 643 C CA . ASN A 1 85 ? 11.453 13.57 6.312 1 97.19 85 ASN A CA 1
ATOM 644 C C . ASN A 1 85 ? 12.461 12.766 5.492 1 97.19 85 ASN A C 1
ATOM 646 O O . ASN A 1 85 ? 12.156 12.32 4.391 1 97.19 85 ASN A O 1
ATOM 650 N N . LEU A 1 86 ? 13.578 12.656 6.09 1 98.25 86 LEU A N 1
ATOM 651 C CA . LEU A 1 86 ? 14.609 11.875 5.406 1 98.25 86 LEU A CA 1
ATOM 652 C C . LEU A 1 86 ? 14.133 10.453 5.164 1 98.25 86 LEU A C 1
ATOM 654 O O . LEU A 1 86 ? 14.359 9.883 4.094 1 98.25 86 LEU A O 1
ATOM 658 N N . GLY A 1 87 ? 13.531 9.844 6.152 1 98.69 87 GLY A N 1
ATOM 659 C CA . GLY A 1 87 ? 12.969 8.516 5.977 1 98.69 87 GLY A CA 1
ATOM 660 C C . GLY A 1 87 ? 11.984 8.43 4.828 1 98.69 87 GLY A C 1
ATOM 661 O O . GLY A 1 87 ? 12.008 7.469 4.055 1 98.69 87 GLY A O 1
ATOM 662 N N . ALA A 1 88 ? 11.141 9.438 4.73 1 98.69 88 ALA A N 1
ATOM 663 C CA . ALA A 1 88 ? 10.156 9.484 3.645 1 98.69 88 ALA A CA 1
ATOM 664 C C . ALA A 1 88 ? 10.852 9.547 2.285 1 98.69 88 ALA A C 1
ATOM 666 O O . ALA A 1 88 ? 10.469 8.836 1.353 1 98.69 88 ALA A O 1
ATOM 667 N N . TYR A 1 89 ? 11.875 10.367 2.186 1 98.75 89 TYR A N 1
ATOM 668 C CA . TYR A 1 89 ? 12.586 10.508 0.922 1 98.75 89 TYR A CA 1
ATOM 669 C C . TYR A 1 89 ? 13.281 9.203 0.539 1 98.75 89 TYR A C 1
ATOM 671 O O . TYR A 1 89 ? 13.273 8.812 -0.63 1 98.75 89 TYR A O 1
ATOM 679 N N . LEU A 1 90 ? 13.883 8.602 1.495 1 98.81 90 LEU A N 1
ATOM 680 C CA . LEU A 1 90 ? 14.57 7.348 1.221 1 98.81 90 LEU A CA 1
ATOM 681 C C . LEU A 1 90 ? 13.602 6.297 0.698 1 98.81 90 LEU A C 1
ATOM 683 O O . LEU A 1 90 ? 13.898 5.586 -0.265 1 98.81 90 LEU A O 1
ATOM 687 N N . LEU A 1 91 ? 12.492 6.211 1.293 1 98.88 91 LEU A N 1
ATOM 688 C CA . LEU A 1 91 ? 11.484 5.242 0.874 1 98.88 91 LEU A CA 1
ATOM 689 C C . LEU A 1 91 ? 10.906 5.613 -0.487 1 98.88 91 LEU A C 1
ATOM 691 O O . LEU A 1 91 ? 10.562 4.738 -1.281 1 98.88 91 LEU A O 1
ATOM 695 N N . LEU A 1 92 ? 10.766 6.914 -0.752 1 98.88 92 LEU A N 1
ATOM 696 C CA . LEU A 1 92 ? 10.328 7.367 -2.068 1 98.88 92 LEU A CA 1
ATOM 697 C C . LEU A 1 92 ? 11.289 6.902 -3.152 1 98.88 92 LEU A C 1
ATOM 699 O O . LEU A 1 92 ? 10.867 6.41 -4.199 1 98.88 92 LEU A O 1
ATOM 703 N N . ILE A 1 93 ? 12.57 7.086 -2.914 1 98.62 93 ILE A N 1
ATOM 704 C CA . ILE A 1 93 ? 13.594 6.668 -3.859 1 98.62 93 ILE A CA 1
ATOM 705 C C . ILE A 1 93 ? 13.508 5.156 -4.082 1 98.62 93 ILE A C 1
ATOM 707 O O . ILE A 1 93 ? 13.562 4.688 -5.219 1 98.62 93 ILE A O 1
ATOM 711 N N . PHE A 1 94 ? 13.352 4.426 -3.018 1 98.44 94 PHE A N 1
ATOM 712 C CA . PHE A 1 94 ? 13.234 2.973 -3.109 1 98.44 94 PHE A CA 1
ATOM 713 C C . PHE A 1 94 ? 12.055 2.58 -3.988 1 98.44 94 PHE A C 1
ATOM 715 O O . PHE A 1 94 ? 12.211 1.812 -4.938 1 98.44 94 PHE A O 1
ATOM 722 N N . LEU A 1 95 ? 10.859 3.086 -3.646 1 98.56 95 LEU A N 1
ATOM 723 C CA . LEU A 1 95 ? 9.641 2.723 -4.355 1 98.56 95 LEU A CA 1
ATOM 724 C C . LEU A 1 95 ? 9.727 3.121 -5.828 1 98.56 95 LEU A C 1
ATOM 726 O O . LEU A 1 95 ? 9.281 2.377 -6.703 1 98.56 95 LEU A O 1
ATOM 730 N N . ALA A 1 96 ? 10.289 4.297 -6.113 1 97.88 96 ALA A N 1
ATOM 731 C CA . ALA A 1 96 ? 10.422 4.77 -7.488 1 97.88 96 ALA A CA 1
ATOM 732 C C . ALA A 1 96 ? 11.336 3.85 -8.297 1 97.88 96 ALA A C 1
ATOM 734 O O . ALA A 1 96 ? 11.078 3.594 -9.477 1 97.88 96 ALA A O 1
ATOM 735 N N . ALA A 1 97 ? 12.352 3.365 -7.676 1 95.19 97 ALA A N 1
ATOM 736 C CA . ALA A 1 97 ? 13.344 2.545 -8.367 1 95.19 97 ALA A CA 1
ATOM 737 C C . ALA A 1 97 ? 12.836 1.117 -8.555 1 95.19 97 ALA A C 1
ATOM 739 O O . ALA A 1 97 ? 12.891 0.575 -9.664 1 95.19 97 ALA A O 1
ATOM 740 N N . VAL A 1 98 ? 12.281 0.542 -7.527 1 94.81 98 VAL A N 1
ATOM 741 C CA . VAL A 1 98 ? 12.016 -0.892 -7.516 1 94.81 98 VAL A CA 1
ATOM 742 C C . VAL A 1 98 ? 10.703 -1.181 -8.242 1 94.81 98 VAL A C 1
ATOM 744 O O . VAL A 1 98 ? 10.531 -2.26 -8.82 1 94.81 98 VAL A O 1
ATOM 747 N N . THR A 1 99 ? 9.766 -0.299 -8.25 1 96.62 99 THR A N 1
ATOM 748 C CA . THR A 1 99 ? 8.406 -0.551 -8.719 1 96.62 99 THR A CA 1
ATOM 749 C C . THR A 1 99 ? 8.406 -0.89 -10.203 1 96.62 99 THR A C 1
ATOM 751 O O . THR A 1 99 ? 7.875 -1.928 -10.609 1 96.62 99 THR A O 1
ATOM 754 N N . PRO A 1 100 ? 9.062 -0.042 -11.016 1 94.81 100 PRO A N 1
ATOM 755 C CA . PRO A 1 100 ? 9.023 -0.394 -12.438 1 94.81 100 PRO A CA 1
ATOM 756 C C . PRO A 1 100 ? 9.875 -1.62 -12.766 1 94.81 100 PRO A C 1
ATOM 758 O O . PRO A 1 100 ? 9.68 -2.25 -13.805 1 94.81 100 PRO A O 1
ATOM 761 N N . ILE A 1 101 ? 10.82 -1.942 -11.93 1 93.31 101 ILE A N 1
ATOM 762 C CA . ILE A 1 101 ? 11.695 -3.084 -12.164 1 93.31 101 ILE A CA 1
ATOM 763 C C . ILE A 1 101 ? 10.977 -4.375 -11.773 1 93.31 101 ILE A C 1
ATOM 765 O O . ILE A 1 101 ? 10.914 -5.324 -12.562 1 93.31 101 ILE A O 1
ATOM 769 N N . MET A 1 102 ? 10.414 -4.391 -10.555 1 92.81 102 MET A N 1
ATOM 770 C CA . MET A 1 102 ? 9.844 -5.621 -10.016 1 92.81 102 MET A CA 1
ATOM 771 C C . MET A 1 102 ? 8.438 -5.855 -10.555 1 92.81 102 MET A C 1
ATOM 773 O O . MET A 1 102 ? 7.984 -6.996 -10.648 1 92.81 102 MET A O 1
ATOM 777 N N . HIS A 1 103 ? 7.723 -4.848 -10.836 1 94 103 HIS A N 1
ATOM 778 C CA . HIS A 1 103 ? 6.359 -4.949 -11.344 1 94 103 HIS A CA 1
ATOM 779 C C . HIS A 1 103 ? 6.262 -4.434 -12.773 1 94 103 HIS A C 1
ATOM 781 O O . HIS A 1 103 ? 5.621 -3.408 -13.023 1 94 103 HIS A O 1
ATOM 787 N N . ASP A 1 104 ? 6.859 -5.25 -13.648 1 91.62 104 ASP A N 1
ATOM 788 C CA . ASP A 1 104 ? 7.023 -4.902 -15.055 1 91.62 104 ASP A CA 1
ATOM 789 C C . ASP A 1 104 ? 5.801 -5.312 -15.875 1 91.62 104 ASP A C 1
ATOM 791 O O . ASP A 1 104 ? 5.918 -6.066 -16.844 1 91.62 104 ASP A O 1
ATOM 795 N N . PHE A 1 105 ? 4.641 -4.758 -15.555 1 90.69 105 PHE A N 1
ATOM 796 C CA . PHE A 1 105 ? 3.396 -5.102 -16.234 1 90.69 105 PHE A CA 1
ATOM 797 C C . PHE A 1 105 ? 3.502 -4.82 -17.734 1 90.69 105 PHE A C 1
ATOM 799 O O . PHE A 1 105 ? 2.824 -5.465 -18.531 1 90.69 105 PHE A O 1
ATOM 806 N N . TYR A 1 106 ? 4.402 -3.982 -18.141 1 89.81 106 TYR A N 1
ATOM 807 C CA . TYR A 1 106 ? 4.562 -3.57 -19.531 1 89.81 106 TYR A CA 1
ATOM 808 C C . TYR A 1 106 ? 5.199 -4.68 -20.359 1 89.81 106 TYR A C 1
ATOM 810 O O . TYR A 1 106 ? 5.254 -4.59 -21.594 1 89.81 106 TYR A O 1
ATOM 818 N N . ASN A 1 107 ? 5.668 -5.746 -19.703 1 88.94 107 ASN A N 1
ATOM 819 C CA . ASN A 1 107 ? 6.293 -6.863 -20.406 1 88.94 107 ASN A CA 1
ATOM 820 C C . ASN A 1 107 ? 5.293 -7.98 -20.688 1 88.94 107 ASN A C 1
ATOM 822 O O . ASN A 1 107 ? 5.66 -9.031 -21.219 1 88.94 107 ASN A O 1
ATOM 826 N N . TYR A 1 108 ? 4.078 -7.785 -20.297 1 91.12 108 TYR A N 1
ATOM 827 C CA . TYR A 1 108 ? 3.068 -8.82 -20.453 1 91.12 108 TYR A CA 1
ATOM 828 C C . TYR A 1 108 ? 1.919 -8.344 -21.328 1 91.12 108 TYR A C 1
ATOM 830 O O . TYR A 1 108 ? 1.641 -7.141 -21.391 1 91.12 108 TYR A O 1
ATOM 838 N N . ASP A 1 109 ? 1.227 -9.32 -21.891 1 91.25 109 ASP A N 1
ATOM 839 C CA . ASP A 1 109 ? 0.038 -9.008 -22.688 1 91.25 109 ASP A CA 1
ATOM 840 C C . ASP A 1 109 ? -1.116 -8.57 -21.781 1 91.25 109 ASP A C 1
ATOM 842 O O . ASP A 1 109 ? -1.32 -9.141 -20.703 1 91.25 109 ASP A O 1
ATOM 846 N N . PHE A 1 110 ? -1.876 -7.727 -22.203 1 86.06 110 PHE A N 1
ATOM 847 C CA . PHE A 1 110 ? -2.969 -7.129 -21.453 1 86.06 110 PHE A CA 1
ATOM 848 C C . PHE A 1 110 ? -3.971 -8.195 -21.016 1 86.06 110 PHE A C 1
ATOM 850 O O . PHE A 1 110 ? -4.586 -8.078 -19.953 1 86.06 110 PHE A O 1
ATOM 857 N N . SER A 1 111 ? -4.066 -9.219 -21.703 1 86.56 111 SER A N 1
ATOM 858 C CA . SER A 1 111 ? -5.074 -10.234 -21.438 1 86.56 111 SER A CA 1
ATOM 859 C C . SER A 1 111 ? -4.531 -11.312 -20.484 1 86.56 111 SER A C 1
ATOM 861 O O . SER A 1 111 ? -5.285 -12.148 -20 1 86.56 111 SER A O 1
ATOM 863 N N . SER A 1 112 ? -3.297 -11.242 -20.156 1 90.25 112 SER A N 1
ATOM 864 C CA . SER A 1 112 ? -2.68 -12.297 -19.359 1 90.25 112 SER A CA 1
ATOM 865 C C . SER A 1 112 ? -2.939 -12.078 -17.859 1 90.25 112 SER A C 1
ATOM 867 O O . SER A 1 112 ? -2.986 -10.938 -17.406 1 90.25 112 SER A O 1
ATOM 869 N N . PRO A 1 113 ? -3.1 -13.125 -17.125 1 87.12 113 PRO A N 1
ATOM 870 C CA . PRO A 1 113 ? -3.229 -13 -15.68 1 87.12 113 PRO A CA 1
ATOM 871 C C . PRO A 1 113 ? -2.008 -12.352 -15.031 1 87.12 113 PRO A C 1
ATOM 873 O O . PRO A 1 113 ? -2.139 -11.656 -14.016 1 87.12 113 PRO A O 1
ATOM 876 N N . ASP A 1 114 ? -0.898 -12.516 -15.656 1 91.25 114 ASP A N 1
ATOM 877 C CA . ASP A 1 114 ? 0.328 -11.93 -15.125 1 91.25 114 ASP A CA 1
ATOM 878 C C . ASP A 1 114 ? 0.302 -10.406 -15.242 1 91.25 114 ASP A C 1
ATOM 880 O O . ASP A 1 114 ? 0.826 -9.703 -14.375 1 91.25 114 ASP A O 1
ATOM 884 N N . TYR A 1 115 ? -0.319 -9.922 -16.281 1 92.5 115 TYR A N 1
ATOM 885 C CA . TYR A 1 115 ? -0.454 -8.477 -16.438 1 92.5 115 TYR A CA 1
ATOM 886 C C . TYR A 1 115 ? -1.237 -7.875 -15.273 1 92.5 115 TYR A C 1
ATOM 888 O O . TYR A 1 115 ? -0.794 -6.902 -14.656 1 92.5 115 TYR A O 1
ATOM 896 N N . VAL A 1 116 ? -2.32 -8.508 -14.984 1 86.62 116 VAL A N 1
ATOM 897 C CA . VAL A 1 116 ? -3.205 -7.98 -13.953 1 86.62 116 VAL A CA 1
ATOM 898 C C . VAL A 1 116 ? -2.488 -7.996 -12.602 1 86.62 116 VAL A C 1
ATOM 900 O O . VAL A 1 116 ? -2.543 -7.02 -11.852 1 86.62 116 VAL A O 1
ATOM 903 N N . LEU A 1 117 ? -1.802 -9.078 -12.406 1 89.5 117 LEU A N 1
ATOM 904 C CA . LEU A 1 117 ? -1.092 -9.234 -11.141 1 89.5 117 LEU A CA 1
ATOM 905 C C . LEU A 1 117 ? -0.029 -8.156 -10.969 1 89.5 117 LEU A C 1
ATOM 907 O O . LEU A 1 117 ? -0.008 -7.445 -9.961 1 89.5 117 LEU A O 1
ATOM 911 N N . HIS A 1 118 ? 0.793 -7.988 -11.977 1 93.75 118 HIS A N 1
ATOM 912 C CA . HIS A 1 118 ? 1.889 -7.031 -11.883 1 93.75 118 HIS A CA 1
ATOM 913 C C . HIS A 1 118 ? 1.369 -5.598 -11.906 1 93.75 118 HIS A C 1
ATOM 915 O O . HIS A 1 118 ? 1.927 -4.719 -11.242 1 93.75 118 HIS A O 1
ATOM 921 N N . PHE A 1 119 ? 0.318 -5.355 -12.641 1 93.94 119 PHE A N 1
ATOM 922 C CA . PHE A 1 119 ? -0.25 -4.012 -12.703 1 93.94 119 PHE A CA 1
ATOM 923 C C . PHE A 1 119 ? -0.822 -3.6 -11.352 1 93.94 119 PHE A C 1
ATOM 925 O O . PHE A 1 119 ? -0.605 -2.475 -10.898 1 93.94 119 PHE A O 1
ATOM 932 N N . MET A 1 120 ? -1.523 -4.477 -10.719 1 92.12 120 MET A N 1
ATOM 933 C CA . MET A 1 120 ? -2.113 -4.168 -9.422 1 92.12 120 MET A CA 1
ATOM 934 C C . MET A 1 120 ? -1.03 -3.945 -8.367 1 92.12 120 MET A C 1
ATOM 936 O O . MET A 1 120 ? -1.159 -3.066 -7.516 1 92.12 120 MET A O 1
ATOM 940 N N . GLN A 1 121 ? 0.009 -4.746 -8.484 1 95.12 121 GLN A N 1
ATOM 941 C CA . GLN A 1 121 ? 1.121 -4.555 -7.559 1 95.12 121 GLN A CA 1
ATOM 942 C C . GLN A 1 121 ? 1.803 -3.209 -7.793 1 95.12 121 GLN A C 1
ATOM 944 O O . GLN A 1 121 ? 2.232 -2.551 -6.844 1 95.12 121 GLN A O 1
ATOM 949 N N . PHE A 1 122 ? 1.936 -2.867 -9.078 1 97 122 PHE A N 1
ATOM 950 C CA . PHE A 1 122 ? 2.48 -1.561 -9.422 1 97 122 PHE A CA 1
ATOM 951 C C . PHE A 1 122 ? 1.648 -0.444 -8.805 1 97 122 PHE A C 1
ATOM 953 O O . PHE A 1 122 ? 2.195 0.485 -8.203 1 97 122 PHE A O 1
ATOM 960 N N . LEU A 1 123 ? 0.374 -0.583 -8.898 1 96.75 123 LEU A N 1
ATOM 961 C CA . LEU A 1 123 ? -0.528 0.429 -8.359 1 96.75 123 LEU A CA 1
ATOM 962 C C . LEU A 1 123 ? -0.431 0.489 -6.84 1 96.75 123 LEU A C 1
ATOM 964 O O . LEU A 1 123 ? -0.511 1.569 -6.25 1 96.75 123 LEU A O 1
ATOM 968 N N . LYS A 1 124 ? -0.35 -0.604 -6.27 1 97.06 124 LYS A N 1
ATOM 969 C CA . LYS A 1 124 ? -0.217 -0.641 -4.812 1 97.06 124 LYS A CA 1
ATOM 970 C C . LYS A 1 124 ? 1.036 0.103 -4.359 1 97.06 124 LYS A C 1
ATOM 972 O O . LYS A 1 124 ? 0.987 0.886 -3.408 1 97.06 124 LYS A O 1
ATOM 977 N N . ASN A 1 125 ? 2.158 -0.166 -5.035 1 98.25 125 ASN A N 1
ATOM 978 C CA . ASN A 1 125 ? 3.381 0.567 -4.727 1 98.25 125 ASN A CA 1
ATOM 979 C C . ASN A 1 125 ? 3.223 2.061 -4.992 1 98.25 125 ASN A C 1
ATOM 981 O O . ASN A 1 125 ? 3.797 2.889 -4.285 1 98.25 125 ASN A O 1
ATOM 985 N N . LEU A 1 126 ? 2.486 2.375 -6.012 1 98.19 126 LEU A N 1
ATOM 986 C CA . LEU A 1 126 ? 2.203 3.777 -6.297 1 98.19 126 LEU A CA 1
ATOM 987 C C . LEU A 1 126 ? 1.399 4.406 -5.164 1 98.19 126 LEU A C 1
ATOM 989 O O . LEU A 1 126 ? 1.58 5.586 -4.852 1 98.19 126 LEU A O 1
ATOM 993 N N . SER A 1 127 ? 0.523 3.617 -4.629 1 98.81 127 SER A N 1
ATOM 994 C CA . SER A 1 127 ? -0.248 4.086 -3.48 1 98.81 127 SER A CA 1
ATOM 995 C C . SER A 1 127 ? 0.653 4.348 -2.279 1 98.81 127 SER A C 1
ATOM 997 O O . SER A 1 127 ? 0.506 5.367 -1.599 1 98.81 127 SER A O 1
ATOM 999 N N . LEU A 1 128 ? 1.536 3.463 -2.053 1 98.81 128 LEU A N 1
ATOM 1000 C CA . LEU A 1 128 ? 2.5 3.684 -0.981 1 98.81 128 LEU A CA 1
ATOM 1001 C C . LEU A 1 128 ? 3.346 4.922 -1.255 1 98.81 128 LEU A C 1
ATOM 1003 O O . LEU A 1 128 ? 3.611 5.711 -0.344 1 98.81 128 LEU A O 1
ATOM 1007 N N . PHE A 1 129 ? 3.777 5.066 -2.488 1 98.81 129 PHE A N 1
ATOM 1008 C CA . PHE A 1 129 ? 4.508 6.25 -2.924 1 98.81 129 PHE A CA 1
ATOM 1009 C C . PHE A 1 129 ? 3.688 7.512 -2.68 1 98.81 129 PHE A C 1
ATOM 1011 O O . PHE A 1 129 ? 4.195 8.492 -2.137 1 98.81 129 PHE A O 1
ATOM 1018 N N . GLY A 1 130 ? 2.455 7.5 -3.027 1 98.75 130 GLY A N 1
ATOM 1019 C CA . GLY A 1 130 ? 1.553 8.617 -2.818 1 98.75 130 GLY A CA 1
ATOM 1020 C C . GLY A 1 130 ? 1.371 8.977 -1.354 1 98.75 130 GLY A C 1
ATOM 1021 O O . GLY A 1 130 ? 1.256 10.148 -1.005 1 98.75 130 GLY A O 1
ATOM 1022 N N . SER A 1 131 ? 1.343 7.977 -0.516 1 98.69 131 SER A N 1
ATOM 1023 C CA . SER A 1 131 ? 1.208 8.211 0.918 1 98.69 131 SER A CA 1
ATOM 1024 C C . SER A 1 131 ? 2.383 9.016 1.46 1 98.69 131 SER A C 1
ATOM 1026 O O . SER A 1 131 ? 2.201 9.898 2.297 1 98.69 131 SER A O 1
ATOM 1028 N N . LEU A 1 132 ? 3.559 8.703 0.961 1 98.75 132 LEU A N 1
ATOM 1029 C CA . LEU A 1 132 ? 4.746 9.43 1.396 1 98.75 132 LEU A CA 1
ATOM 1030 C C . LEU A 1 132 ? 4.719 10.867 0.893 1 98.75 132 LEU A C 1
ATOM 1032 O O . LEU A 1 132 ? 5.168 11.781 1.588 1 98.75 132 LEU A O 1
ATOM 1036 N N . LEU A 1 133 ? 4.164 11.047 -0.29 1 98.38 133 LEU A N 1
ATOM 1037 C CA . LEU A 1 133 ? 4.059 12.398 -0.835 1 98.38 133 LEU A CA 1
ATOM 1038 C C . LEU A 1 133 ? 3.105 13.25 0 1 98.38 133 LEU A C 1
ATOM 1040 O O . LEU A 1 133 ? 3.424 14.383 0.346 1 98.38 133 LEU A O 1
ATOM 1044 N N . PHE A 1 134 ? 1.928 12.711 0.324 1 97.06 134 PHE A N 1
ATOM 1045 C CA . PHE A 1 134 ? 1.03 13.57 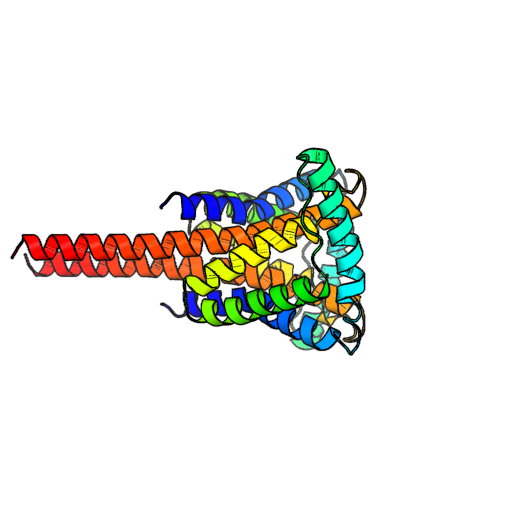1.084 1 97.06 134 PHE A CA 1
ATOM 1046 C C . PHE A 1 134 ? 1.513 13.719 2.521 1 97.06 134 PHE A C 1
ATOM 1048 O O . PHE A 1 134 ? 1.209 14.719 3.184 1 97.06 134 PHE A O 1
ATOM 1055 N N . TYR A 1 135 ? 2.244 12.75 3.025 1 96.88 135 TYR A N 1
ATOM 1056 C CA . TYR A 1 135 ? 2.902 12.93 4.312 1 96.88 135 TYR A CA 1
ATOM 1057 C C . TYR A 1 135 ? 3.818 14.148 4.293 1 96.88 135 TYR A C 1
ATOM 1059 O O . TYR A 1 135 ? 3.725 15.023 5.16 1 96.88 135 TYR A O 1
ATOM 1067 N N . LEU A 1 136 ? 4.695 14.195 3.281 1 96.75 136 LEU A N 1
ATOM 1068 C CA . LEU A 1 136 ? 5.645 15.297 3.139 1 96.75 136 LEU A CA 1
ATOM 1069 C C . LEU A 1 136 ? 4.918 16.609 2.898 1 96.75 136 LEU A C 1
ATOM 1071 O O . LEU A 1 136 ? 5.305 17.641 3.447 1 96.75 136 LEU A O 1
ATOM 1075 N N . GLY A 1 137 ? 3.926 16.562 2.117 1 94.75 137 GLY A N 1
ATOM 1076 C CA . GLY A 1 137 ? 3.143 17.75 1.853 1 94.75 137 GLY A CA 1
ATOM 1077 C C . GLY A 1 137 ? 2.467 18.312 3.092 1 94.75 137 GLY A C 1
ATOM 1078 O O . GLY A 1 137 ? 2.451 19.516 3.305 1 94.75 137 GLY A O 1
ATOM 1079 N N . MET A 1 138 ? 1.933 17.469 3.85 1 91.81 138 MET A N 1
ATOM 1080 C CA . MET A 1 138 ? 1.222 17.875 5.059 1 91.81 138 MET A CA 1
ATOM 1081 C C . MET A 1 138 ? 2.197 18.359 6.125 1 91.81 138 MET A C 1
ATOM 1083 O O . MET A 1 138 ? 1.888 19.281 6.887 1 91.81 138 MET A O 1
ATOM 1087 N N . LYS A 1 139 ? 3.266 17.703 6.199 1 88.38 139 LYS A N 1
ATOM 1088 C CA . LYS A 1 139 ? 4.285 18.125 7.156 1 88.38 139 LYS A CA 1
ATOM 1089 C C . LYS A 1 139 ? 4.812 19.516 6.824 1 88.38 139 LYS A C 1
ATOM 1091 O O . LYS A 1 139 ? 5.027 20.344 7.719 1 88.38 139 LYS A O 1
ATOM 1096 N N . ASN A 1 140 ? 5.012 19.734 5.555 1 84.38 140 ASN A N 1
ATOM 1097 C CA . ASN A 1 140 ? 5.496 21.031 5.105 1 84.38 140 ASN A CA 1
ATOM 1098 C C . ASN A 1 140 ? 4.465 22.125 5.352 1 84.38 140 ASN A C 1
ATOM 1100 O O . ASN A 1 140 ? 4.828 23.281 5.629 1 84.38 140 ASN A O 1
ATOM 1104 N N . SER A 1 141 ? 3.229 21.859 5.168 1 76.94 141 SER A N 1
ATOM 1105 C CA . SER A 1 141 ? 2.174 22.844 5.379 1 76.94 141 SER A CA 1
ATOM 1106 C C . SER A 1 141 ? 2.08 23.25 6.848 1 76.94 141 SER A C 1
ATOM 1108 O O . SER A 1 141 ? 1.866 24.422 7.16 1 76.94 141 SER A O 1
ATOM 1110 N N . VAL A 1 142 ? 2.203 22.344 7.691 1 69.94 142 VAL A N 1
ATOM 1111 C CA . VAL A 1 142 ? 2.168 22.641 9.117 1 69.94 142 VAL A CA 1
ATOM 1112 C C . VAL A 1 142 ? 3.338 23.547 9.492 1 69.94 142 VAL A C 1
ATOM 1114 O O . VAL A 1 142 ? 3.172 24.5 10.25 1 69.94 142 VAL A O 1
ATOM 1117 N N . MET A 1 143 ? 4.395 23.25 8.859 1 66.44 143 MET A N 1
ATOM 1118 C CA . MET A 1 143 ? 5.586 24.047 9.156 1 66.44 143 MET A CA 1
ATOM 1119 C C . MET A 1 143 ? 5.449 25.453 8.602 1 66.44 143 MET A C 1
ATOM 1121 O O . MET A 1 143 ? 5.867 26.422 9.25 1 66.44 143 MET A O 1
ATOM 1125 N N . LYS A 1 144 ? 4.82 25.547 7.457 1 68.12 144 LYS A N 1
ATOM 1126 C CA . LYS A 1 144 ? 4.637 26.875 6.859 1 68.12 144 LYS A CA 1
ATOM 1127 C C . LYS A 1 144 ? 3.645 27.703 7.66 1 68.12 144 LYS A C 1
ATOM 1129 O O . LYS A 1 144 ? 3.848 28.906 7.855 1 68.12 144 LYS A O 1
ATOM 1134 N N . THR A 1 145 ? 2.678 27.094 8.117 1 65.06 145 THR A N 1
ATOM 1135 C CA . THR A 1 145 ? 1.688 27.812 8.914 1 65.06 145 THR A CA 1
ATOM 1136 C C . THR A 1 145 ? 2.287 28.266 10.242 1 65.06 145 THR A C 1
ATOM 1138 O O . THR A 1 145 ? 2.025 29.391 10.695 1 65.06 145 THR A O 1
ATOM 1141 N N . MET A 1 146 ? 3.176 27.406 10.703 1 60.22 146 MET A N 1
ATOM 1142 C CA . MET A 1 146 ? 3.818 27.75 11.969 1 60.22 146 MET A CA 1
ATOM 1143 C C . MET A 1 146 ? 4.812 28.891 11.773 1 60.22 146 MET A C 1
ATOM 1145 O O . MET A 1 146 ? 4.918 29.781 12.625 1 60.22 146 MET A O 1
ATOM 1149 N N . LYS A 1 147 ? 5.469 28.891 10.68 1 63.78 147 LYS A N 1
ATOM 1150 C CA . LYS A 1 147 ? 6.457 29.922 10.406 1 63.78 147 LYS A CA 1
ATOM 1151 C C . LYS A 1 147 ? 5.777 31.25 10.078 1 63.78 147 LYS A C 1
ATOM 1153 O O . LYS A 1 147 ? 6.254 32.312 10.477 1 63.78 147 LYS A O 1
ATOM 1158 N N . ARG A 1 148 ? 4.754 31.188 9.367 1 62.62 148 ARG A N 1
ATOM 1159 C CA . ARG A 1 148 ? 4.02 32.406 9.023 1 62.62 148 ARG A CA 1
ATOM 1160 C C . ARG A 1 148 ? 3.461 33.062 10.281 1 62.62 148 ARG A C 1
ATOM 1162 O O . ARG A 1 148 ? 3.512 34.281 10.414 1 62.62 148 ARG A O 1
ATOM 1169 N N . LYS A 1 149 ? 3.062 32.281 11.234 1 61.44 149 LYS A N 1
ATOM 1170 C CA . LYS A 1 149 ? 2.502 32.812 12.469 1 61.44 149 LYS A CA 1
ATOM 1171 C C . LYS A 1 149 ? 3.588 33.469 13.328 1 61.44 149 LYS A C 1
ATOM 1173 O O . LYS A 1 149 ? 3.359 34.5 13.969 1 61.44 149 LYS A O 1
ATOM 1178 N N . GLN A 1 150 ? 4.73 32.844 13.32 1 65.44 150 GLN A N 1
ATOM 1179 C CA . GLN A 1 150 ? 5.844 33.375 14.094 1 65.44 150 GLN A CA 1
ATOM 1180 C C . GLN A 1 150 ? 6.32 34.719 13.523 1 65.44 150 GLN A C 1
ATOM 1182 O O . GLN A 1 150 ? 6.664 35.625 14.273 1 65.44 150 GLN A O 1
ATOM 1187 N N . SER A 1 151 ? 6.277 34.781 12.234 1 67.94 151 SER A N 1
ATOM 1188 C CA . SER A 1 151 ? 6.719 36 11.594 1 67.94 151 SER A CA 1
ATOM 1189 C C . SER A 1 151 ? 5.727 37.156 11.836 1 67.94 151 SER A C 1
ATOM 1191 O O . SER A 1 151 ? 6.121 38.312 11.961 1 67.94 151 SER A O 1
ATOM 1193 N N . MET A 1 152 ? 4.441 36.75 11.891 1 68.19 152 MET A N 1
ATOM 1194 C CA . MET A 1 152 ? 3.418 37.781 12.141 1 68.19 152 MET A CA 1
ATOM 1195 C C . MET A 1 152 ? 3.508 38.281 13.57 1 68.19 152 MET A C 1
ATOM 1197 O O . MET A 1 152 ? 3.273 39.469 13.82 1 68.19 152 MET A O 1
ATOM 1201 N N . LYS A 1 153 ? 3.951 37.562 14.5 1 64.06 153 LYS A N 1
ATOM 1202 C CA . LYS A 1 153 ? 4.113 37.969 15.891 1 64.06 153 LYS A CA 1
ATOM 1203 C C . LYS A 1 153 ? 5.309 38.906 16.047 1 64.06 153 LYS A C 1
ATOM 1205 O O . LYS A 1 153 ? 5.246 39.875 16.812 1 64.06 153 LYS A O 1
ATOM 1210 N N . VAL A 1 154 ? 6.293 38.719 15.367 1 68.75 154 VAL A N 1
ATOM 1211 C CA . VAL A 1 154 ? 7.492 39.531 15.508 1 68.75 154 VAL A CA 1
ATOM 1212 C C . VAL A 1 154 ? 7.246 40.938 14.93 1 68.75 154 VAL A C 1
ATOM 1214 O O . VAL A 1 154 ? 7.723 41.938 15.477 1 68.75 154 VAL A O 1
ATOM 1217 N N . LYS A 1 155 ? 6.371 41.094 13.977 1 65.31 155 LYS A N 1
ATOM 1218 C CA . LYS A 1 155 ? 6.125 42.406 13.406 1 65.31 155 LYS A CA 1
ATOM 1219 C C . LYS A 1 155 ? 5.215 43.25 14.305 1 65.31 155 LYS A C 1
ATOM 1221 O O . LYS A 1 155 ? 5.262 44.469 14.281 1 65.31 155 LYS A O 1
ATOM 1226 N N . ALA A 1 156 ? 4.453 42.531 15.109 1 63.72 156 ALA A N 1
ATOM 1227 C CA . ALA A 1 156 ? 3.52 43.312 15.914 1 63.72 156 ALA A CA 1
ATOM 1228 C C . ALA A 1 156 ? 4.184 43.812 17.203 1 63.72 156 ALA A C 1
ATOM 1230 O O . ALA A 1 156 ? 3.734 44.781 17.812 1 63.72 156 ALA A O 1
ATOM 1231 N N . VAL A 1 157 ? 5.395 43.312 17.562 1 56.62 157 VAL A N 1
ATOM 1232 C CA . VAL A 1 157 ? 6.043 43.906 18.719 1 56.62 157 VAL A CA 1
ATOM 1233 C C . VAL A 1 157 ? 6.977 45.031 18.281 1 56.62 157 VAL A C 1
ATOM 1235 O O . VAL A 1 157 ? 7.719 44.875 17.297 1 56.62 157 VAL A O 1
ATOM 1238 N N . MET B 1 1 ? -4.555 22.484 0.59 1 60.53 1 MET B N 1
ATOM 1239 C CA . MET B 1 1 ? -3.482 21.516 0.808 1 60.53 1 MET B CA 1
ATOM 1240 C C . MET B 1 1 ? -2.467 21.562 -0.33 1 60.53 1 MET B C 1
ATOM 1242 O O . MET B 1 1 ? -2.797 21.969 -1.443 1 60.53 1 MET B O 1
ATOM 1246 N N . GLY B 1 2 ? -1.203 21.688 -0.111 1 81.06 2 GLY B N 1
ATOM 1247 C CA . GLY B 1 2 ? -0.172 21.922 -1.109 1 81.06 2 GLY B CA 1
ATOM 1248 C C . GLY B 1 2 ? -0.196 20.906 -2.238 1 81.06 2 GLY B C 1
ATOM 1249 O O . GLY B 1 2 ? -0.869 19.891 -2.145 1 81.06 2 GLY B O 1
ATOM 1250 N N . PHE B 1 3 ? 0.167 21.188 -3.312 1 90.31 3 PHE B N 1
ATOM 1251 C CA . PHE B 1 3 ? 0.216 20.391 -4.527 1 90.31 3 PHE B CA 1
ATOM 1252 C C . PHE B 1 3 ? 0.734 18.984 -4.227 1 90.31 3 PHE B C 1
ATOM 1254 O O . PHE B 1 3 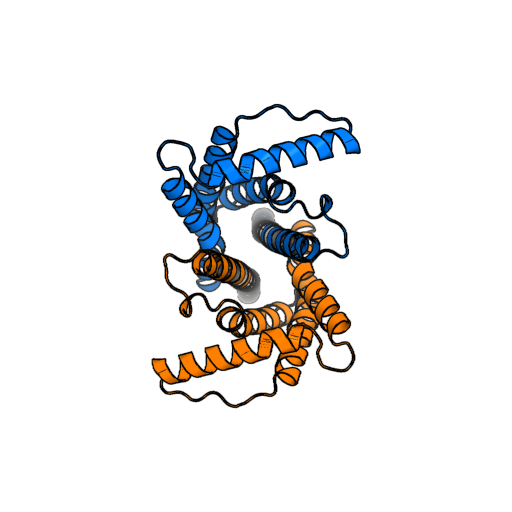? 0.201 18 -4.734 1 90.31 3 PHE B O 1
ATOM 1261 N N . LEU B 1 4 ? 1.686 18.891 -3.416 1 93.88 4 LEU B N 1
ATOM 1262 C CA . LEU B 1 4 ? 2.295 17.609 -3.096 1 93.88 4 LEU B CA 1
ATOM 1263 C C . LEU B 1 4 ? 1.307 16.703 -2.361 1 93.88 4 LEU B C 1
ATOM 1265 O O . LEU B 1 4 ? 1.233 15.508 -2.633 1 93.88 4 LEU B O 1
ATOM 1269 N N . SER B 1 5 ? 0.598 17.312 -1.465 1 94.69 5 SER B N 1
ATOM 1270 C CA . SER B 1 5 ? -0.391 16.547 -0.713 1 94.69 5 SER B CA 1
ATOM 1271 C C . SER B 1 5 ? -1.526 16.078 -1.615 1 94.69 5 SER B C 1
ATOM 1273 O O . SER B 1 5 ? -1.975 14.93 -1.51 1 94.69 5 SER B O 1
ATOM 1275 N N . PHE B 1 6 ? -1.954 16.953 -2.49 1 96 6 PHE B N 1
ATOM 1276 C CA . PHE B 1 6 ? -3.02 16.594 -3.418 1 96 6 PHE B CA 1
ATOM 1277 C C . PHE B 1 6 ? -2.566 15.477 -4.359 1 96 6 PHE B C 1
ATOM 1279 O O . PHE B 1 6 ? -3.273 14.484 -4.543 1 96 6 PHE B O 1
ATOM 1286 N N . ALA B 1 7 ? -1.393 15.633 -4.965 1 98 7 ALA B N 1
ATOM 1287 C CA . ALA B 1 7 ? -0.845 14.617 -5.859 1 98 7 ALA B CA 1
ATOM 1288 C C . ALA B 1 7 ? -0.695 13.273 -5.145 1 98 7 ALA B C 1
ATOM 1290 O O . ALA B 1 7 ? -0.99 12.227 -5.715 1 98 7 ALA B O 1
ATOM 1291 N N . GLY B 1 8 ? -0.198 13.383 -3.887 1 98.44 8 GLY B N 1
ATOM 1292 C CA . GLY B 1 8 ? -0.062 12.18 -3.086 1 98.44 8 GLY B CA 1
ATOM 1293 C C . GLY B 1 8 ? -1.381 11.469 -2.846 1 98.44 8 GLY B C 1
ATOM 1294 O O . GLY B 1 8 ? -1.46 10.242 -2.949 1 98.44 8 GLY B O 1
ATOM 1295 N N . ARG B 1 9 ? -2.406 12.18 -2.584 1 98.44 9 ARG B N 1
ATOM 1296 C CA . ARG B 1 9 ? -3.717 11.594 -2.32 1 98.44 9 ARG B CA 1
ATOM 1297 C C . ARG B 1 9 ? -4.301 10.969 -3.584 1 98.44 9 ARG B C 1
ATOM 1299 O O . ARG B 1 9 ? -4.973 9.938 -3.52 1 98.44 9 ARG B O 1
ATOM 1306 N N . VAL B 1 10 ? -4.098 11.586 -4.695 1 98.75 10 VAL B N 1
ATOM 1307 C CA . VAL B 1 10 ? -4.57 11.039 -5.965 1 98.75 10 VAL B CA 1
ATOM 1308 C C . VAL B 1 10 ? -3.895 9.695 -6.23 1 98.75 10 VAL B C 1
ATOM 1310 O O . VAL B 1 10 ? -4.562 8.719 -6.566 1 98.75 10 VAL B O 1
ATOM 1313 N N . LEU B 1 11 ? -2.582 9.68 -6.098 1 98.75 11 LEU B N 1
ATOM 1314 C CA . LEU B 1 11 ? -1.841 8.438 -6.324 1 98.75 11 LEU B CA 1
ATOM 1315 C C . LEU B 1 11 ? -2.273 7.359 -5.34 1 98.75 11 LEU B C 1
ATOM 1317 O O . LEU B 1 11 ? -2.424 6.195 -5.719 1 98.75 11 LEU B O 1
ATOM 1321 N N . PHE B 1 12 ? -2.469 7.742 -4.125 1 98.81 12 PHE B N 1
ATOM 1322 C CA . PHE B 1 12 ? -2.895 6.801 -3.096 1 98.81 12 PHE B CA 1
ATOM 1323 C C . PHE B 1 12 ? -4.242 6.184 -3.449 1 98.81 12 PHE B C 1
ATOM 1325 O O . PHE B 1 12 ? -4.406 4.965 -3.393 1 98.81 12 PHE B O 1
ATOM 1332 N N . ALA B 1 13 ? -5.156 7.023 -3.887 1 98.81 13 ALA B N 1
ATOM 1333 C CA . ALA B 1 13 ? -6.543 6.605 -4.062 1 98.81 13 ALA B CA 1
ATOM 1334 C C . ALA B 1 13 ? -6.715 5.816 -5.359 1 98.81 13 ALA B C 1
ATOM 1336 O O . ALA B 1 13 ? -7.723 5.133 -5.547 1 98.81 13 ALA B O 1
ATOM 1337 N N . ALA B 1 14 ? -5.781 5.949 -6.242 1 98.44 14 ALA B N 1
ATOM 1338 C CA . ALA B 1 14 ? -5.898 5.367 -7.578 1 98.44 14 ALA B CA 1
ATOM 1339 C C . ALA B 1 14 ? -6.141 3.861 -7.496 1 98.44 14 ALA B C 1
ATOM 1341 O O . ALA B 1 14 ? -6.98 3.32 -8.219 1 98.44 14 ALA B O 1
ATOM 1342 N N . ILE B 1 15 ? -5.457 3.199 -6.625 1 97.88 15 ILE B N 1
ATOM 1343 C CA . ILE B 1 15 ? -5.57 1.746 -6.555 1 97.88 15 ILE B CA 1
ATOM 1344 C C . ILE B 1 15 ? -6.992 1.358 -6.148 1 97.88 15 ILE B C 1
ATOM 1346 O O . ILE B 1 15 ? -7.543 0.377 -6.656 1 97.88 15 ILE B O 1
ATOM 1350 N N . PHE B 1 16 ? -7.59 2.096 -5.281 1 98.44 16 PHE B N 1
ATOM 1351 C CA . PHE B 1 16 ? -8.922 1.766 -4.793 1 98.44 16 PHE B CA 1
ATOM 1352 C C . PHE B 1 16 ? -9.969 2.016 -5.871 1 98.44 16 PHE B C 1
ATOM 1354 O O . PHE B 1 16 ? -10.875 1.198 -6.07 1 98.44 16 PHE B O 1
ATOM 1361 N N . ILE B 1 17 ? -9.828 3.107 -6.52 1 98 17 ILE B N 1
ATOM 1362 C CA . ILE B 1 17 ? -10.789 3.477 -7.551 1 98 17 ILE B CA 1
ATOM 1363 C C . ILE B 1 17 ? -10.695 2.496 -8.719 1 98 17 ILE B C 1
ATOM 1365 O O . ILE B 1 17 ? -11.711 2.027 -9.227 1 98 17 ILE B O 1
ATOM 1369 N N . LEU B 1 18 ? -9.516 2.143 -9.164 1 95.88 18 LEU B N 1
ATOM 1370 C CA . LEU B 1 18 ? -9.328 1.212 -10.266 1 95.88 18 LEU B CA 1
ATOM 1371 C C . LEU B 1 18 ? -9.781 -0.192 -9.883 1 95.88 18 LEU B C 1
ATOM 1373 O O . LEU B 1 18 ? -10.344 -0.917 -10.703 1 95.88 18 LEU B O 1
ATOM 1377 N N . ALA B 1 19 ? -9.445 -0.602 -8.695 1 94.44 19 ALA B N 1
ATOM 1378 C CA . ALA B 1 19 ? -9.898 -1.903 -8.219 1 94.44 19 ALA B CA 1
ATOM 1379 C C . ALA B 1 19 ? -11.422 -1.982 -8.219 1 94.44 19 ALA B C 1
ATOM 1381 O O . ALA B 1 19 ? -12 -3 -8.609 1 94.44 19 ALA B O 1
ATOM 1382 N N . ALA B 1 20 ? -12.047 -0.911 -7.715 1 94.19 20 ALA B N 1
ATOM 1383 C CA . ALA B 1 20 ? -13.508 -0.851 -7.738 1 94.19 20 ALA B CA 1
ATOM 1384 C C . ALA B 1 20 ? -14.039 -0.973 -9.164 1 94.19 20 ALA B C 1
ATOM 1386 O O . ALA B 1 20 ? -14.984 -1.717 -9.422 1 94.19 20 ALA B O 1
ATOM 1387 N N . TRP B 1 21 ? -13.422 -0.25 -10.07 1 92.5 21 TRP B N 1
ATOM 1388 C CA . TRP B 1 21 ? -13.812 -0.281 -11.477 1 92.5 21 TRP B CA 1
ATOM 1389 C C . TRP B 1 21 ? -13.672 -1.687 -12.047 1 92.5 21 TRP B C 1
ATOM 1391 O O . TRP B 1 21 ? -14.555 -2.162 -12.766 1 92.5 21 TRP B O 1
ATOM 1401 N N . GLN B 1 22 ? -12.578 -2.363 -11.758 1 88.88 22 GLN B N 1
ATOM 1402 C CA . GLN B 1 22 ? -12.344 -3.721 -12.242 1 88.88 22 GLN B CA 1
ATOM 1403 C C . GLN B 1 22 ? -13.375 -4.691 -11.68 1 88.88 22 GLN B C 1
ATOM 1405 O O . GLN B 1 22 ? -13.82 -5.605 -12.383 1 88.88 22 GLN B O 1
ATOM 1410 N N . LYS B 1 23 ? -13.688 -4.52 -10.398 1 88.56 23 LYS B N 1
ATOM 1411 C CA . LYS B 1 23 ? -14.695 -5.379 -9.781 1 88.56 23 LYS B CA 1
ATOM 1412 C C . LYS B 1 23 ? -16.047 -5.219 -10.461 1 88.56 23 LYS B C 1
ATOM 1414 O O . LYS B 1 23 ? -16.781 -6.195 -10.648 1 88.56 23 LYS B O 1
ATOM 1419 N N . VAL B 1 24 ? -16.406 -4.023 -10.82 1 88.19 24 VAL B N 1
ATOM 1420 C CA . VAL B 1 24 ? -17.656 -3.742 -11.5 1 88.19 24 VAL B CA 1
ATOM 1421 C C . VAL B 1 24 ? -17.672 -4.398 -12.883 1 88.19 24 VAL B C 1
ATOM 1423 O O . VAL B 1 24 ? -18.656 -5.004 -13.289 1 88.19 24 VAL B O 1
ATOM 1426 N N . ASN B 1 25 ? -16.531 -4.344 -13.539 1 84.44 25 ASN B N 1
ATOM 1427 C CA . ASN B 1 25 ? -16.422 -4.906 -14.883 1 84.44 25 ASN B CA 1
ATOM 1428 C C . ASN B 1 25 ? -16.406 -6.434 -14.852 1 84.44 25 ASN B C 1
ATOM 1430 O O . ASN B 1 25 ? -16.859 -7.082 -15.805 1 84.44 25 ASN B O 1
ATOM 1434 N N . ASP B 1 26 ? -15.797 -6.918 -13.875 1 77.88 26 ASP B N 1
ATOM 1435 C CA . ASP B 1 26 ? -15.742 -8.367 -13.75 1 77.88 26 ASP B CA 1
ATOM 1436 C C . ASP B 1 26 ? -17.109 -8.945 -13.367 1 77.88 26 ASP B C 1
ATOM 1438 O O . ASP B 1 26 ? -17.312 -10.156 -13.43 1 77.88 26 ASP B O 1
ATOM 1442 N N . PHE B 1 27 ? -18.016 -8.234 -12.602 1 67.56 27 PHE B N 1
ATOM 1443 C CA . PHE B 1 27 ? -19.344 -8.688 -12.195 1 67.56 27 PHE B CA 1
ATOM 1444 C C . PHE B 1 27 ? -20.047 -9.375 -13.359 1 67.56 27 PHE B C 1
ATOM 1446 O O . PHE B 1 27 ? -20.844 -10.289 -13.148 1 67.56 27 PHE B O 1
ATOM 1453 N N . GLY B 1 28 ? -19.391 -9.242 -14.523 1 55.84 28 GLY B N 1
ATOM 1454 C CA . GLY B 1 28 ? -20.297 -9.867 -15.484 1 55.84 28 GLY B CA 1
ATOM 1455 C C . GLY B 1 28 ? -21.625 -10.289 -14.875 1 55.84 28 GLY B C 1
ATOM 1456 O O . GLY B 1 28 ? -21.984 -9.828 -13.789 1 55.84 28 GLY B O 1
ATOM 1457 N N . GLN B 1 29 ? -22.594 -11.102 -15.422 1 50.56 29 GLN B N 1
ATOM 1458 C CA . GLN B 1 29 ? -23.922 -11.547 -15 1 50.56 29 GLN B CA 1
ATOM 1459 C C . GLN B 1 29 ? -23.844 -12.336 -13.695 1 50.56 29 GLN B C 1
ATOM 1461 O O . GLN B 1 29 ? -24.766 -12.289 -12.883 1 50.56 29 GLN B O 1
ATOM 1466 N N . ASP B 1 30 ? -22.891 -13.18 -13.398 1 51.78 30 ASP B N 1
ATOM 1467 C CA . ASP B 1 30 ? -22.953 -14.148 -12.305 1 51.78 30 ASP B CA 1
ATOM 1468 C C . ASP B 1 30 ? -21.859 -13.883 -11.273 1 51.78 30 ASP B C 1
ATOM 1470 O O . ASP B 1 30 ? -21.484 -14.773 -10.516 1 51.78 30 ASP B O 1
ATOM 1474 N N . GLY B 1 31 ? -21.406 -12.477 -11.016 1 56.69 31 GLY B N 1
ATOM 1475 C CA . GLY B 1 31 ? -20.406 -12.148 -10.008 1 56.69 31 GLY B CA 1
ATOM 1476 C C . GLY B 1 31 ? -19 -12.555 -10.406 1 56.69 31 GLY B C 1
ATOM 1477 O O . GLY B 1 31 ? -18.031 -12.102 -9.812 1 56.69 31 GLY B O 1
ATOM 1478 N N . GLY B 1 32 ? -18.844 -13.227 -11.531 1 65.38 32 GLY B N 1
ATOM 1479 C CA . GLY B 1 32 ? -17.688 -13.648 -12.297 1 65.38 32 GLY B CA 1
ATOM 1480 C C . GLY B 1 32 ? -16.547 -14.164 -11.43 1 65.38 32 GLY B C 1
ATOM 1481 O O . GLY B 1 32 ? -16.781 -14.906 -10.469 1 65.38 32 GLY B O 1
ATOM 1482 N N . GLY B 1 33 ? -15.344 -13.883 -11.648 1 72.69 33 GLY B N 1
ATOM 1483 C CA . GLY B 1 33 ? -14.094 -14.312 -11.039 1 72.69 33 GLY B CA 1
ATOM 1484 C C . GLY B 1 33 ? -13.93 -13.82 -9.609 1 72.69 33 GLY B C 1
ATOM 1485 O O . GLY B 1 33 ? -13.375 -14.531 -8.766 1 72.69 33 GLY B O 1
ATOM 1486 N N . ALA B 1 34 ? -14.641 -12.75 -9.25 1 75.69 34 ALA B N 1
ATOM 1487 C CA . ALA B 1 34 ? -14.492 -12.164 -7.922 1 75.69 34 ALA B CA 1
ATOM 1488 C C . ALA B 1 34 ? -15.258 -12.977 -6.879 1 75.69 34 ALA B C 1
ATOM 1490 O O . ALA B 1 34 ? -14.75 -13.227 -5.781 1 75.69 34 ALA B O 1
ATOM 1491 N N . ILE B 1 35 ? -16.453 -13.32 -7.207 1 79.5 35 ILE B N 1
ATOM 1492 C CA . ILE B 1 35 ? -17.281 -14.102 -6.285 1 79.5 35 ILE B CA 1
ATOM 1493 C C . ILE B 1 35 ? -16.641 -15.477 -6.074 1 79.5 35 ILE B C 1
ATOM 1495 O O . ILE B 1 35 ? -16.641 -16 -4.957 1 79.5 35 ILE B O 1
ATOM 1499 N N . LYS B 1 36 ? -16.188 -16.016 -7.176 1 82.62 36 LYS B N 1
ATOM 1500 C CA . LYS B 1 36 ? -15.555 -17.328 -7.098 1 82.62 36 LYS B CA 1
ATOM 1501 C C . LYS B 1 36 ? -14.359 -17.312 -6.156 1 82.62 36 LYS B C 1
ATOM 1503 O O . LYS B 1 36 ? -14.078 -18.312 -5.484 1 82.62 36 LYS B O 1
ATOM 1508 N N . THR B 1 37 ? -13.703 -16.234 -6.086 1 83.25 37 THR B N 1
ATOM 1509 C CA . THR B 1 37 ? -12.539 -16.109 -5.223 1 83.25 37 THR B CA 1
ATOM 1510 C C . THR B 1 37 ? -12.953 -15.742 -3.799 1 83.25 37 THR B C 1
ATOM 1512 O O . THR B 1 37 ? -12.406 -16.281 -2.83 1 83.25 37 THR B O 1
ATOM 1515 N N . LEU B 1 38 ? -13.961 -14.945 -3.705 1 85.38 38 LEU B N 1
ATOM 1516 C CA . LEU B 1 38 ? -14.359 -14.406 -2.412 1 85.38 38 LEU B CA 1
ATOM 1517 C C . LEU B 1 38 ? -15.102 -15.445 -1.588 1 85.38 38 LEU B C 1
ATOM 1519 O O . LEU B 1 38 ? -14.969 -15.484 -0.362 1 85.38 38 LEU B O 1
ATOM 1523 N N . ASN B 1 39 ? -15.859 -16.281 -2.168 1 86.69 39 ASN B N 1
ATOM 1524 C CA . ASN B 1 39 ? -16.703 -17.25 -1.46 1 86.69 39 ASN B CA 1
ATOM 1525 C C . ASN B 1 39 ? -15.867 -18.156 -0.563 1 86.69 39 ASN B C 1
ATOM 1527 O O . ASN B 1 39 ? -16.078 -18.203 0.65 1 86.69 39 ASN B O 1
ATOM 1531 N N . PRO B 1 40 ? -15 -18.828 -1.126 1 87.06 40 PRO B N 1
ATOM 1532 C CA . PRO B 1 40 ? -14.219 -19.719 -0.264 1 87.06 40 PRO B CA 1
ATOM 1533 C C . PRO B 1 40 ? -13.391 -18.953 0.769 1 87.06 40 PRO B C 1
ATOM 1535 O O . PRO B 1 40 ? -13.195 -19.438 1.887 1 87.06 40 PRO B O 1
ATOM 1538 N N . LYS B 1 41 ? -12.914 -17.828 0.42 1 89.25 41 LYS B N 1
ATOM 1539 C CA . LYS B 1 41 ? -12.094 -17.047 1.343 1 89.25 41 LYS B CA 1
ATOM 1540 C C . LYS B 1 41 ? -12.914 -16.562 2.531 1 89.25 41 LYS B C 1
ATOM 1542 O O . LYS B 1 41 ? -12.438 -16.562 3.668 1 89.25 41 LYS B O 1
ATOM 1547 N N . PHE B 1 42 ? -14.078 -16.094 2.242 1 89.81 42 PHE B N 1
ATOM 1548 C CA . PHE B 1 42 ? -14.945 -15.641 3.318 1 89.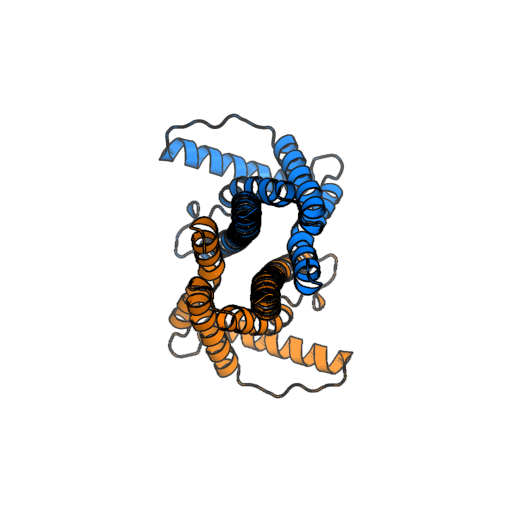81 42 PHE B CA 1
ATOM 1549 C C . PHE B 1 42 ? -15.328 -16.797 4.238 1 89.81 42 PHE B C 1
ATOM 1551 O O . PHE B 1 42 ? -15.383 -16.625 5.457 1 89.81 42 PHE B O 1
ATOM 1558 N N . ALA B 1 43 ? -15.602 -17.922 3.682 1 87.69 43 ALA B N 1
ATOM 1559 C CA . ALA B 1 43 ? -15.914 -19.109 4.469 1 87.69 43 ALA B CA 1
ATOM 1560 C C . ALA B 1 43 ? -14.758 -19.484 5.391 1 87.69 43 ALA B C 1
ATOM 1562 O O . ALA B 1 43 ? -14.969 -19.812 6.559 1 87.69 43 ALA B O 1
ATOM 1563 N N . THR B 1 44 ? -13.594 -19.469 4.836 1 89.19 44 THR B N 1
ATOM 1564 C CA . THR B 1 44 ? -12.406 -19.797 5.617 1 89.19 44 THR B CA 1
ATOM 1565 C C . THR B 1 44 ? -12.227 -18.797 6.766 1 89.19 44 THR B C 1
ATOM 1567 O O . THR B 1 44 ? -11.914 -19.203 7.887 1 89.19 44 THR B O 1
ATOM 1570 N N . PHE B 1 45 ? -12.422 -17.609 6.473 1 91.5 45 PHE B N 1
ATOM 1571 C CA . PHE B 1 45 ? -12.297 -16.578 7.492 1 91.5 45 PHE B CA 1
ATOM 1572 C C . PHE B 1 45 ? -13.312 -16.781 8.609 1 91.5 45 PHE B C 1
ATOM 1574 O O . PHE B 1 45 ? -12.969 -16.703 9.789 1 91.5 45 PHE B O 1
ATOM 1581 N N . ARG B 1 46 ? -14.523 -17.016 8.188 1 89.38 46 ARG B N 1
ATOM 1582 C CA . ARG B 1 46 ? -15.57 -17.281 9.172 1 89.38 46 ARG B CA 1
ATOM 1583 C C . ARG B 1 46 ? -15.195 -18.469 10.055 1 89.38 46 ARG B C 1
ATOM 1585 O O . ARG B 1 46 ? -15.406 -18.438 11.273 1 89.38 46 ARG B O 1
ATOM 1592 N N . GLY B 1 47 ? -14.781 -19.484 9.414 1 89.31 47 GLY B N 1
ATOM 1593 C CA . GLY B 1 47 ? -14.336 -20.641 10.164 1 89.31 47 GLY B CA 1
ATOM 1594 C C . GLY B 1 47 ? -13.234 -20.312 11.156 1 89.31 47 GLY B C 1
ATOM 1595 O O . GLY B 1 47 ? -13.266 -20.781 12.297 1 89.31 47 GLY B O 1
ATOM 1596 N N . HIS B 1 48 ? -12.289 -19.562 10.75 1 88.56 48 HIS B N 1
ATOM 1597 C CA . HIS B 1 48 ? -11.18 -19.188 11.617 1 88.56 48 HIS B CA 1
ATOM 1598 C C . HIS B 1 48 ? -11.672 -18.375 12.812 1 88.56 48 HIS B C 1
ATOM 1600 O O . HIS B 1 48 ? -11.234 -18.609 13.945 1 88.56 48 HIS B O 1
ATOM 1606 N N . VAL B 1 49 ? -12.539 -17.484 12.539 1 88.75 49 VAL B N 1
ATOM 1607 C CA . VAL B 1 49 ? -13.086 -16.641 13.602 1 88.75 49 VAL B CA 1
ATOM 1608 C C . VAL B 1 49 ? -13.852 -17.5 14.602 1 88.75 49 VAL B C 1
ATOM 1610 O O . VAL B 1 49 ? -13.719 -17.328 15.812 1 88.75 49 VAL B O 1
ATOM 1613 N N . PHE B 1 50 ? -14.594 -18.359 14.094 1 88.88 50 PHE B N 1
ATOM 1614 C CA . PHE B 1 50 ? -15.367 -19.25 14.945 1 88.88 50 PHE B CA 1
ATOM 1615 C C . PHE B 1 50 ? -14.445 -20.109 15.805 1 88.88 50 PHE B C 1
ATOM 1617 O O . PHE B 1 50 ? -14.664 -20.25 17.016 1 88.88 50 PHE B O 1
ATOM 1624 N N . ASN B 1 51 ? -13.445 -20.656 15.219 1 90.25 51 ASN B N 1
ATOM 1625 C CA . ASN B 1 51 ? -12.531 -21.562 15.898 1 90.25 51 ASN B CA 1
ATOM 1626 C C . ASN B 1 51 ? -11.656 -20.828 16.922 1 90.25 51 ASN B C 1
ATOM 1628 O O . ASN B 1 51 ? -11.336 -21.359 17.969 1 90.25 51 ASN B O 1
ATOM 1632 N N . THR B 1 52 ? -11.289 -19.641 16.703 1 89 52 THR B N 1
ATOM 1633 C CA . THR B 1 52 ? -10.344 -18.906 17.531 1 89 52 THR B CA 1
ATOM 1634 C C . THR B 1 52 ? -11.07 -18.109 18.609 1 89 52 THR B C 1
ATOM 1636 O O . THR B 1 52 ? -10.648 -18.062 19.766 1 89 52 THR B O 1
ATOM 1639 N N . LEU B 1 53 ? -12.188 -17.531 18.141 1 89.5 53 LEU B N 1
ATOM 1640 C CA . LEU B 1 53 ? -12.844 -16.594 19.062 1 89.5 53 LEU B CA 1
ATOM 1641 C C . LEU B 1 53 ? -14.18 -17.156 19.547 1 89.5 53 LEU B C 1
ATOM 1643 O O . LEU B 1 53 ? -14.773 -16.609 20.469 1 89.5 53 LEU B O 1
ATOM 1647 N N . GLY B 1 54 ? -14.711 -18.141 18.844 1 88.75 54 GLY B N 1
ATOM 1648 C CA . GLY B 1 54 ? -16 -18.719 19.219 1 88.75 54 GLY B CA 1
ATOM 1649 C C . GLY B 1 54 ? -17.172 -17.875 18.766 1 88.75 54 GLY B C 1
ATOM 1650 O O . GLY B 1 54 ? -18.281 -18.016 19.297 1 88.75 54 GLY B O 1
ATOM 1651 N N . PHE B 1 55 ? -16.797 -16.953 17.969 1 87.06 55 PHE B N 1
ATOM 1652 C CA . PHE B 1 55 ? -17.828 -16.047 17.469 1 87.06 55 PHE B CA 1
ATOM 1653 C C . PHE B 1 55 ? -18.25 -16.422 16.062 1 87.06 55 PHE B C 1
ATOM 1655 O O . PHE B 1 55 ? -17.406 -16.547 15.164 1 87.06 55 PHE B O 1
ATOM 1662 N N . GLU B 1 56 ? -19.547 -16.688 15.867 1 85.94 56 GLU B N 1
ATOM 1663 C CA . GLU B 1 56 ? -20.062 -17 14.539 1 85.94 56 GLU B CA 1
ATOM 1664 C C . GLU B 1 56 ? -20.438 -15.734 13.773 1 85.94 56 GLU B C 1
ATOM 1666 O O . GLU B 1 56 ? -21.328 -14.992 14.195 1 85.94 56 GLU B O 1
ATOM 1671 N N . LEU B 1 57 ? -19.734 -15.539 12.758 1 82.69 57 LEU B N 1
ATOM 1672 C CA . LEU B 1 57 ? -20.047 -14.391 11.922 1 82.69 57 LEU B CA 1
ATOM 1673 C C . LEU B 1 57 ? -21.297 -14.664 11.078 1 82.69 57 LEU B C 1
ATOM 1675 O O . LEU B 1 57 ? -21.547 -15.805 10.688 1 82.69 57 LEU B O 1
ATOM 1679 N N . PRO B 1 58 ? -22.094 -13.633 10.969 1 82.81 58 PRO B N 1
ATOM 1680 C CA . PRO B 1 58 ? -23.281 -13.828 10.133 1 82.81 58 PRO B CA 1
ATOM 1681 C C . PRO B 1 58 ? -22.938 -14.227 8.695 1 82.81 58 PRO B C 1
ATOM 1683 O O . PRO B 1 58 ? -21.859 -13.883 8.203 1 82.81 58 PRO B O 1
ATOM 1686 N N . GLU B 1 59 ? -23.844 -15.023 8.141 1 80.88 59 GLU B N 1
ATOM 1687 C CA . GLU B 1 59 ? -23.688 -15.383 6.73 1 80.88 59 GLU B CA 1
ATOM 1688 C C . GLU B 1 59 ? -24.062 -14.227 5.816 1 80.88 59 GLU B C 1
ATOM 1690 O O . GLU B 1 59 ? -25.203 -13.758 5.84 1 80.88 59 GLU B O 1
ATOM 1695 N N . ILE B 1 60 ? -23.203 -13.594 5.289 1 82.12 60 ILE B N 1
ATOM 1696 C CA . ILE B 1 60 ? -23.438 -12.523 4.32 1 82.12 60 ILE B CA 1
ATOM 1697 C C . ILE B 1 60 ? -23.219 -13.062 2.906 1 82.12 60 ILE B C 1
ATOM 1699 O O . ILE B 1 60 ? -22.25 -13.766 2.641 1 82.12 60 ILE B O 1
ATOM 1703 N N . LYS B 1 61 ? -24.219 -12.719 2.127 1 85.5 61 LYS B N 1
ATOM 1704 C CA . LYS B 1 61 ? -24.031 -13.086 0.727 1 85.5 61 LYS B CA 1
ATOM 1705 C C . LYS B 1 61 ? -22.812 -12.398 0.128 1 85.5 61 LYS B C 1
ATOM 1707 O O . LYS B 1 61 ? -22.641 -11.18 0.265 1 85.5 61 LYS B O 1
ATOM 1712 N N . THR B 1 62 ? -22.031 -13.148 -0.533 1 85.56 62 THR B N 1
ATOM 1713 C CA . THR B 1 62 ? -20.781 -12.664 -1.086 1 85.56 62 THR B CA 1
ATOM 1714 C C . THR B 1 62 ? -21.016 -11.516 -2.061 1 85.56 62 THR B C 1
ATOM 1716 O O . THR B 1 62 ? -20.188 -10.602 -2.154 1 85.56 62 THR B O 1
ATOM 1719 N N . LYS B 1 63 ? -22.109 -11.594 -2.686 1 84.19 63 LYS B N 1
ATOM 1720 C CA . LYS B 1 63 ? -22.453 -10.516 -3.609 1 84.19 63 LYS B CA 1
ATOM 1721 C C . LYS B 1 63 ? -22.562 -9.18 -2.881 1 84.19 63 LYS B C 1
ATOM 1723 O O . LYS B 1 63 ? -22.141 -8.148 -3.4 1 84.19 63 LYS B O 1
ATOM 1728 N N . HIS B 1 64 ? -23.141 -9.211 -1.718 1 87.69 64 HIS B N 1
ATOM 1729 C CA . HIS B 1 64 ? -23.281 -7.996 -0.923 1 87.69 64 HIS B CA 1
ATOM 1730 C C . HIS B 1 64 ? -21.922 -7.504 -0.428 1 87.69 64 HIS B C 1
ATOM 1732 O O . HIS B 1 64 ? -21.688 -6.297 -0.373 1 87.69 64 HIS B O 1
ATOM 1738 N N . LEU B 1 65 ? -21.141 -8.453 -0.079 1 89.69 65 LEU B N 1
ATOM 1739 C CA . LEU B 1 65 ? -19.797 -8.102 0.355 1 89.69 65 LEU B CA 1
ATOM 1740 C C . LEU B 1 65 ? -19.031 -7.41 -0.766 1 89.69 65 LEU B C 1
ATOM 1742 O O . LEU B 1 65 ? -18.328 -6.426 -0.527 1 89.69 65 LEU B O 1
ATOM 1746 N N . LEU B 1 66 ? -19.203 -7.938 -1.904 1 90 66 LEU B N 1
ATOM 1747 C CA . LEU B 1 66 ? -18.516 -7.383 -3.068 1 90 66 LEU B CA 1
ATOM 1748 C C . LEU B 1 66 ? -19.016 -5.977 -3.373 1 90 66 LEU B C 1
ATOM 1750 O O . LEU B 1 66 ? -18.219 -5.066 -3.611 1 90 66 LEU B O 1
ATOM 1754 N N . MET B 1 67 ? -20.328 -5.789 -3.334 1 91.25 67 MET B N 1
ATOM 1755 C CA . MET B 1 67 ? -20.922 -4.484 -3.609 1 91.25 67 MET B CA 1
ATOM 1756 C C . MET B 1 67 ? -20.469 -3.457 -2.572 1 91.25 67 MET B C 1
ATOM 1758 O O . MET B 1 67 ? -20.188 -2.305 -2.91 1 91.25 67 MET B O 1
ATOM 1762 N N . THR B 1 68 ? -20.484 -3.912 -1.36 1 94.56 68 THR B N 1
ATOM 1763 C CA . THR B 1 68 ? -20.031 -3.025 -0.293 1 94.56 68 THR B CA 1
ATOM 1764 C C . THR B 1 68 ? -18.578 -2.633 -0.501 1 94.56 68 THR B C 1
ATOM 1766 O O . THR B 1 68 ? -18.219 -1.462 -0.357 1 94.56 68 THR B O 1
ATOM 1769 N N . ALA B 1 69 ? -17.766 -3.604 -0.87 1 95 69 ALA B N 1
ATOM 1770 C CA . ALA B 1 69 ? -16.344 -3.342 -1.135 1 95 69 ALA B CA 1
ATOM 1771 C C . ALA B 1 69 ? -16.188 -2.311 -2.246 1 95 69 ALA B C 1
ATOM 1773 O O . ALA B 1 69 ? -15.391 -1.372 -2.115 1 95 69 ALA B O 1
ATOM 1774 N N . ILE B 1 70 ? -16.938 -2.467 -3.303 1 95.19 70 ILE B N 1
ATOM 1775 C CA . ILE B 1 70 ? -16.891 -1.556 -4.441 1 95.19 70 ILE B CA 1
ATOM 1776 C C . ILE B 1 70 ? -17.25 -0.144 -3.988 1 95.19 70 ILE B C 1
ATOM 1778 O O . ILE B 1 70 ? -16.578 0.824 -4.34 1 95.19 70 ILE B O 1
ATOM 1782 N N . GLY B 1 71 ? -18.281 -0.049 -3.209 1 97.31 71 GLY B N 1
ATOM 1783 C CA . GLY B 1 71 ? -18.719 1.241 -2.695 1 97.31 71 GLY B CA 1
ATOM 1784 C C . GLY B 1 71 ? -17.688 1.904 -1.805 1 97.31 71 GLY B C 1
ATOM 1785 O O . GLY B 1 71 ? -17.406 3.096 -1.951 1 97.31 71 GLY B O 1
ATOM 1786 N N . LEU B 1 72 ? -17.172 1.149 -0.873 1 98.5 72 LEU B N 1
ATOM 1787 C CA . LEU B 1 72 ? -16.172 1.68 0.055 1 98.5 72 LEU B CA 1
ATOM 1788 C C . LEU B 1 72 ? -14.93 2.146 -0.691 1 98.5 72 LEU B C 1
ATOM 1790 O O . LEU B 1 72 ? -14.391 3.223 -0.407 1 98.5 72 LEU B O 1
ATOM 1794 N N . GLU B 1 73 ? -14.523 1.365 -1.651 1 98.31 73 GLU B N 1
ATOM 1795 C CA . GLU B 1 73 ? -13.336 1.703 -2.426 1 98.31 73 GLU B CA 1
ATOM 1796 C C . GLU B 1 73 ? -13.578 2.92 -3.312 1 98.31 73 GLU B C 1
ATOM 1798 O O . GLU B 1 73 ? -12.781 3.863 -3.314 1 98.31 73 GLU B O 1
ATOM 1803 N N . GLY B 1 74 ? -14.633 2.834 -4.082 1 98.12 74 GLY B N 1
ATOM 1804 C CA . GLY B 1 74 ? -14.93 3.898 -5.027 1 98.12 74 GLY B CA 1
ATOM 1805 C C . GLY B 1 74 ? -15.234 5.227 -4.355 1 98.12 74 GLY B C 1
ATOM 1806 O O . GLY B 1 74 ? -14.547 6.223 -4.598 1 98.12 74 GLY B O 1
ATOM 1807 N N . ILE B 1 75 ? -16.234 5.219 -3.443 1 98.5 75 ILE B N 1
ATOM 1808 C CA . ILE B 1 75 ? -16.656 6.438 -2.76 1 98.5 75 ILE B CA 1
ATOM 1809 C C . ILE B 1 75 ? -15.539 6.93 -1.843 1 98.5 75 ILE B C 1
ATOM 1811 O O . ILE B 1 75 ? -15.219 8.117 -1.829 1 98.5 75 ILE B O 1
ATOM 1815 N N . GLY B 1 76 ? -14.945 6.02 -1.146 1 98.81 76 GLY B N 1
ATOM 1816 C CA . GLY B 1 76 ? -13.844 6.391 -0.263 1 98.81 76 GLY B CA 1
ATOM 1817 C C . GLY B 1 76 ? -12.664 6.98 -1.002 1 98.81 76 GLY B C 1
ATOM 1818 O O . GLY B 1 76 ? -12.102 7.992 -0.574 1 98.81 76 GLY B O 1
ATOM 1819 N N . GLY B 1 77 ? -12.305 6.324 -2.141 1 98.81 77 GLY B N 1
ATOM 1820 C CA . GLY B 1 77 ? -11.195 6.828 -2.939 1 98.81 77 GLY B CA 1
ATOM 1821 C C . GLY B 1 77 ? -11.43 8.227 -3.467 1 98.81 77 GLY B C 1
ATOM 1822 O O . GLY B 1 77 ? -10.555 9.094 -3.361 1 98.81 77 GLY B O 1
ATOM 1823 N N . ILE B 1 78 ? -12.586 8.484 -3.969 1 98.62 78 ILE B N 1
ATOM 1824 C CA . ILE B 1 78 ? -12.914 9.781 -4.551 1 98.62 78 ILE B CA 1
ATOM 1825 C C . ILE B 1 78 ? -12.93 10.852 -3.461 1 98.62 78 ILE B C 1
ATOM 1827 O O . ILE B 1 78 ? -12.32 11.914 -3.619 1 98.62 78 ILE B O 1
ATOM 1831 N N . LEU B 1 79 ? -13.578 10.586 -2.369 1 98.62 79 LEU B N 1
ATOM 1832 C CA . LEU B 1 79 ? -13.641 11.547 -1.272 1 98.62 79 LEU B CA 1
ATOM 1833 C C . LEU B 1 79 ? -12.25 11.836 -0.722 1 98.62 79 LEU B C 1
ATOM 1835 O O . LEU B 1 79 ? -11.953 12.969 -0.343 1 98.62 79 LEU B O 1
ATOM 1839 N N . PHE B 1 80 ? -11.438 10.781 -0.655 1 98.5 80 PHE B N 1
ATOM 1840 C CA . PHE B 1 80 ? -10.109 10.953 -0.088 1 98.5 80 PHE B CA 1
ATOM 1841 C C . PHE B 1 80 ? -9.258 11.867 -0.958 1 98.5 80 PHE B C 1
ATOM 1843 O O . PHE B 1 80 ? -8.453 12.648 -0.445 1 98.5 80 PHE B O 1
ATOM 1850 N N . ILE B 1 81 ? -9.422 11.766 -2.301 1 98.38 81 ILE B N 1
ATOM 1851 C CA . ILE B 1 81 ? -8.703 12.633 -3.229 1 98.38 81 ILE B CA 1
ATOM 1852 C C . ILE B 1 81 ? -8.93 14.094 -2.855 1 98.38 81 ILE B C 1
ATOM 1854 O O . ILE B 1 81 ? -8.008 14.906 -2.92 1 98.38 81 ILE B O 1
ATOM 1858 N N . PHE B 1 82 ? -10.062 14.391 -2.33 1 96.5 82 PHE B N 1
ATOM 1859 C CA . PHE B 1 82 ? -10.406 15.773 -2.021 1 96.5 82 PHE B CA 1
ATOM 1860 C C . PHE B 1 82 ? -10.086 16.094 -0.567 1 96.5 82 PHE B C 1
ATOM 1862 O O . PHE B 1 82 ? -10.492 17.141 -0.058 1 96.5 82 PHE B O 1
ATOM 1869 N N . GLY B 1 83 ? -9.547 15.273 0.081 1 95.5 83 GLY B N 1
ATOM 1870 C CA . GLY B 1 83 ? -9.047 15.531 1.423 1 95.5 83 GLY B CA 1
ATOM 1871 C C . GLY B 1 83 ? -10.102 15.32 2.498 1 95.5 83 GLY B C 1
ATOM 1872 O O . GLY B 1 83 ? -9.969 15.828 3.611 1 95.5 83 GLY B O 1
ATOM 1873 N N . SER B 1 84 ? -11.086 14.531 2.197 1 96 84 SER B N 1
ATOM 1874 C CA . SER B 1 84 ? -12.164 14.281 3.143 1 96 84 SER B CA 1
ATOM 1875 C C . SER B 1 84 ? -11.766 13.242 4.18 1 96 84 SER B C 1
ATOM 1877 O O . SER B 1 84 ? -11.234 12.18 3.832 1 96 84 SER B O 1
ATOM 1879 N N . ASN B 1 85 ? -12.047 13.5 5.445 1 97.19 85 ASN B N 1
ATOM 1880 C CA . ASN B 1 85 ? -11.836 12.508 6.492 1 97.19 85 ASN B CA 1
ATOM 1881 C C . ASN B 1 85 ? -12.758 11.305 6.32 1 97.19 85 ASN B C 1
ATOM 1883 O O . ASN B 1 85 ? -12.383 10.172 6.641 1 97.19 85 ASN B O 1
ATOM 1887 N N . LEU B 1 86 ? -13.883 11.625 5.836 1 98.19 86 LEU B N 1
ATOM 1888 C CA . LEU B 1 86 ? -14.828 10.539 5.598 1 98.19 86 LEU B CA 1
ATOM 1889 C C . LEU B 1 86 ? -14.25 9.523 4.621 1 98.19 86 LEU B C 1
ATOM 1891 O O . LEU B 1 86 ? -14.398 8.312 4.816 1 98.19 86 LEU B O 1
ATOM 1895 N N . GLY B 1 87 ? -13.648 9.977 3.561 1 98.69 87 GLY B N 1
ATOM 1896 C CA . GLY B 1 87 ? -12.992 9.078 2.627 1 98.69 87 GLY B CA 1
ATOM 1897 C C . GLY B 1 87 ? -11.969 8.18 3.287 1 98.69 87 GLY B C 1
ATOM 1898 O O . GLY B 1 87 ? -11.898 6.984 2.994 1 98.69 87 GLY B O 1
ATOM 1899 N N . ALA B 1 88 ? -11.188 8.781 4.176 1 98.69 88 ALA B N 1
ATOM 1900 C CA . ALA B 1 88 ? -10.172 8.008 4.898 1 98.69 88 ALA B CA 1
ATOM 1901 C C . ALA B 1 88 ? -10.82 6.922 5.754 1 98.69 88 ALA B C 1
ATOM 1903 O O . ALA B 1 88 ? -10.359 5.777 5.766 1 98.69 88 ALA B O 1
ATOM 1904 N N . TYR B 1 89 ? -11.891 7.27 6.43 1 98.69 89 TYR B N 1
ATOM 1905 C CA . TYR B 1 89 ? -12.57 6.301 7.285 1 98.69 89 TYR B CA 1
ATOM 1906 C C . TYR B 1 89 ? -13.164 5.164 6.461 1 98.69 89 TYR B C 1
ATOM 1908 O O . TYR B 1 89 ? -13.086 3.998 6.859 1 98.69 89 TYR B O 1
ATOM 1916 N N . LEU B 1 90 ? -13.758 5.512 5.391 1 98.81 90 LEU B N 1
ATOM 1917 C CA . LEU B 1 90 ? -14.344 4.488 4.539 1 98.81 90 LEU B CA 1
ATOM 1918 C C . LEU B 1 90 ? -13.281 3.504 4.055 1 98.81 90 LEU B C 1
ATOM 1920 O O . LEU B 1 90 ? -13.508 2.291 4.066 1 98.81 90 LEU B O 1
ATOM 1924 N N . LEU B 1 91 ? -12.195 4.004 3.656 1 98.88 91 LEU B N 1
ATOM 1925 C CA . LEU B 1 91 ? -11.109 3.156 3.174 1 98.88 91 LEU B CA 1
ATOM 1926 C C . LEU B 1 91 ? -10.508 2.34 4.312 1 98.88 91 LEU B C 1
ATOM 1928 O O . LEU B 1 91 ? -10.086 1.201 4.109 1 98.88 91 LEU B O 1
ATOM 1932 N N . LEU B 1 92 ? -10.453 2.92 5.512 1 98.88 92 LEU B N 1
ATOM 1933 C CA . LEU B 1 92 ? -10 2.18 6.684 1 98.88 92 LEU B CA 1
ATOM 1934 C C . LEU B 1 92 ? -10.898 0.972 6.941 1 98.88 92 LEU B C 1
ATOM 1936 O O . LEU B 1 92 ? -10.398 -0.129 7.199 1 98.88 92 LEU B O 1
ATOM 1940 N N . ILE B 1 93 ? -12.18 1.19 6.902 1 98.62 93 ILE B N 1
ATOM 1941 C CA . ILE B 1 93 ? -13.148 0.116 7.113 1 98.62 93 ILE B CA 1
ATOM 1942 C C . ILE B 1 93 ? -12.953 -0.967 6.055 1 98.62 93 ILE B C 1
ATOM 1944 O O . ILE B 1 93 ? -12.93 -2.158 6.375 1 98.62 93 ILE B O 1
ATOM 1948 N N . PHE B 1 94 ? -12.789 -0.56 4.828 1 98.44 94 PHE B N 1
ATOM 1949 C CA . PHE B 1 94 ? -12.57 -1.503 3.736 1 98.44 94 PHE B CA 1
ATOM 1950 C C . PHE B 1 94 ? -11.336 -2.357 3.994 1 98.44 94 PHE B C 1
ATOM 1952 O O . PHE B 1 94 ? -11.406 -3.588 3.961 1 98.44 94 PHE B O 1
ATOM 1959 N N . LEU B 1 95 ? -10.188 -1.689 4.227 1 98.56 95 LEU B N 1
ATOM 1960 C CA . LEU B 1 95 ? -8.922 -2.391 4.41 1 98.56 95 LEU B CA 1
ATOM 1961 C C . LEU B 1 95 ? -8.984 -3.32 5.617 1 98.56 95 LEU B C 1
ATOM 1963 O O . LEU B 1 95 ? -8.461 -4.438 5.574 1 98.56 95 LEU B O 1
ATOM 1967 N N . ALA B 1 96 ? -9.625 -2.887 6.707 1 97.88 96 ALA B N 1
ATOM 1968 C CA . ALA B 1 96 ? -9.742 -3.701 7.914 1 97.88 96 ALA B CA 1
ATOM 1969 C C . ALA B 1 96 ? -10.562 -4.961 7.645 1 97.88 96 ALA B C 1
ATOM 1971 O O . ALA B 1 96 ? -10.25 -6.031 8.172 1 97.88 96 ALA B O 1
ATOM 1972 N N . ALA B 1 97 ? -11.562 -4.828 6.848 1 95.12 97 ALA B N 1
ATOM 1973 C CA . ALA B 1 97 ? -12.469 -5.941 6.59 1 95.12 97 ALA B CA 1
ATOM 1974 C C . ALA B 1 97 ? -11.867 -6.918 5.582 1 95.12 97 ALA B C 1
ATOM 1976 O O . ALA B 1 97 ? -11.844 -8.125 5.824 1 95.12 97 ALA B O 1
ATOM 1977 N N . VAL B 1 98 ? -11.305 -6.422 4.512 1 94.81 98 VAL B N 1
ATOM 1978 C CA . VAL B 1 98 ? -10.945 -7.262 3.375 1 94.81 98 VAL B CA 1
ATOM 1979 C C . VAL B 1 98 ? -9.594 -7.922 3.625 1 94.81 98 VAL B C 1
ATOM 1981 O O . VAL B 1 98 ? -9.32 -9.016 3.121 1 94.81 98 VAL B O 1
ATOM 1984 N N . THR B 1 99 ? -8.719 -7.312 4.359 1 96.56 99 THR B N 1
ATOM 1985 C CA . THR B 1 99 ? -7.328 -7.738 4.48 1 96.56 99 THR B CA 1
ATOM 1986 C C . THR B 1 99 ? -7.242 -9.125 5.117 1 96.56 99 THR B C 1
ATOM 1988 O O . THR B 1 99 ? -6.633 -10.039 4.555 1 96.56 99 THR B O 1
ATOM 1991 N N . PRO B 1 100 ? -7.922 -9.305 6.266 1 94.69 100 PRO B N 1
ATOM 1992 C CA . PRO B 1 100 ? -7.809 -10.641 6.852 1 94.69 100 PRO B CA 1
ATOM 1993 C C . PRO B 1 100 ? -8.562 -11.703 6.055 1 94.69 100 PRO B C 1
ATOM 1995 O O . PRO B 1 100 ? -8.289 -12.898 6.199 1 94.69 100 PRO B O 1
ATOM 1998 N N . ILE B 1 101 ? -9.516 -11.297 5.262 1 93.19 101 ILE B N 1
ATOM 1999 C CA . ILE B 1 101 ? -10.297 -12.242 4.477 1 93.19 101 ILE B CA 1
ATOM 2000 C C . ILE B 1 101 ? -9.516 -12.664 3.236 1 93.19 101 ILE B C 1
ATOM 2002 O O . ILE B 1 101 ? -9.367 -13.859 2.965 1 93.19 101 ILE B O 1
ATOM 2006 N N . MET B 1 102 ? -9 -11.664 2.5 1 92.62 102 MET B N 1
ATOM 2007 C CA . MET B 1 102 ? -8.375 -11.945 1.213 1 92.62 102 MET B CA 1
ATOM 2008 C C . MET B 1 102 ? -6.934 -12.422 1.399 1 92.62 102 MET B C 1
ATOM 2010 O O . MET B 1 102 ? -6.406 -13.156 0.565 1 92.62 102 MET B O 1
ATOM 2014 N N . HIS B 1 103 ? -6.277 -11.977 2.389 1 93.81 103 HIS B N 1
ATOM 2015 C CA . HIS B 1 103 ? -4.891 -12.344 2.658 1 93.81 103 HIS B CA 1
ATOM 2016 C C . HIS B 1 103 ? -4.781 -13.164 3.941 1 93.81 103 HIS B C 1
ATOM 2018 O O . HIS B 1 103 ? -4.195 -12.703 4.926 1 93.81 103 HIS B O 1
ATOM 2024 N N . ASP B 1 104 ? -5.293 -14.391 3.807 1 91.38 104 ASP B N 1
ATOM 2025 C CA . ASP B 1 104 ? -5.426 -15.305 4.934 1 91.38 104 ASP B CA 1
ATOM 2026 C C . ASP B 1 104 ? -4.152 -16.125 5.137 1 91.38 104 ASP B C 1
ATOM 2028 O O . ASP B 1 104 ? -4.184 -17.359 5.109 1 91.38 104 ASP B O 1
ATOM 2032 N N . PHE B 1 105 ? -3.051 -15.453 5.434 1 90.56 105 PHE B N 1
ATOM 2033 C CA . PHE B 1 105 ? -1.765 -16.125 5.609 1 90.56 105 PHE B CA 1
ATOM 2034 C C . PHE B 1 105 ? -1.833 -17.141 6.734 1 90.56 105 PHE B C 1
ATOM 2036 O O . PHE B 1 105 ? -1.086 -18.125 6.734 1 90.56 105 PHE B O 1
ATOM 2043 N N . TYR B 1 106 ? -2.766 -17.016 7.629 1 89.56 106 TYR B N 1
ATOM 2044 C CA . TYR B 1 106 ? -2.9 -17.891 8.797 1 89.56 106 TYR B CA 1
ATOM 2045 C C . TYR B 1 106 ? -3.428 -19.266 8.398 1 89.56 106 TYR B C 1
ATOM 2047 O O . TYR B 1 106 ? -3.445 -20.188 9.219 1 89.56 106 TYR B O 1
ATOM 2055 N N . ASN B 1 107 ? -3.842 -19.422 7.145 1 88.69 107 ASN B N 1
ATOM 2056 C CA . ASN B 1 107 ? -4.363 -20.703 6.664 1 88.69 107 ASN B CA 1
ATOM 2057 C C . ASN B 1 107 ? -3.275 -21.531 5.984 1 88.69 107 ASN B C 1
ATOM 2059 O O . ASN B 1 107 ? -3.547 -22.625 5.48 1 88.69 107 ASN B O 1
ATOM 2063 N N . TYR B 1 108 ? -2.09 -21.016 5.926 1 90.88 108 TYR B N 1
ATOM 2064 C CA . TYR B 1 108 ? -1.005 -21.703 5.23 1 90.88 108 TYR B CA 1
ATOM 2065 C C . TYR B 1 108 ? 0.14 -22.016 6.184 1 90.88 108 TYR B C 1
ATOM 2067 O O . TYR B 1 108 ? 0.335 -21.328 7.184 1 90.88 108 TYR B O 1
ATOM 2075 N N . ASP B 1 109 ? 0.92 -23 5.777 1 91 109 ASP B N 1
ATOM 2076 C CA . ASP B 1 109 ? 2.113 -23.344 6.543 1 91 109 ASP B CA 1
ATOM 2077 C C . ASP B 1 109 ? 3.199 -22.297 6.379 1 91 109 ASP B C 1
ATOM 2079 O O . ASP B 1 109 ? 3.402 -21.766 5.277 1 91 109 ASP B O 1
ATOM 2083 N N . PHE B 1 110 ? 3.916 -22.078 7.34 1 85.81 110 PHE B N 1
ATOM 2084 C CA . PHE B 1 110 ? 4.938 -21.031 7.383 1 85.81 110 PHE B CA 1
ATOM 2085 C C . PHE B 1 110 ? 5.992 -21.266 6.309 1 85.81 110 PHE B C 1
ATOM 2087 O O . PHE B 1 110 ? 6.566 -20.328 5.773 1 85.81 110 PHE B O 1
ATOM 2094 N N . SER B 1 111 ? 6.176 -22.438 5.922 1 86.31 111 SER B N 1
ATOM 2095 C CA . SER B 1 111 ? 7.238 -22.781 4.977 1 86.31 111 SER B CA 1
ATOM 2096 C C . SER B 1 111 ? 6.738 -22.719 3.539 1 86.31 111 SER B C 1
ATOM 2098 O O . SER B 1 111 ? 7.531 -22.781 2.598 1 86.31 111 SER B O 1
ATOM 2100 N N . SER B 1 112 ? 5.484 -22.5 3.34 1 90.12 112 SER B N 1
ATOM 2101 C CA . SER B 1 112 ? 4.914 -22.531 1.998 1 90.12 112 SER B CA 1
ATOM 2102 C C . SER B 1 112 ? 5.105 -21.203 1.282 1 90.12 112 SER B C 1
ATOM 2104 O O . SER B 1 112 ? 5.051 -20.141 1.908 1 90.12 112 SER B O 1
ATOM 2106 N N . PRO B 1 113 ? 5.324 -21.234 0.017 1 87 113 PRO B N 1
ATOM 2107 C CA . PRO B 1 113 ? 5.398 -20 -0.764 1 87 113 PRO B CA 1
ATOM 2108 C C . PRO B 1 113 ? 4.113 -19.172 -0.688 1 87 113 PRO B C 1
ATOM 2110 O O . PRO B 1 113 ? 4.16 -17.938 -0.74 1 87 113 PRO B O 1
ATOM 2113 N N . ASP B 1 114 ? 3.033 -19.844 -0.48 1 91.12 114 ASP B N 1
ATOM 2114 C CA . ASP B 1 114 ? 1.752 -19.156 -0.38 1 91.12 114 ASP B CA 1
ATOM 2115 C C . ASP B 1 114 ? 1.674 -18.328 0.899 1 91.12 114 ASP B C 1
ATOM 2117 O O . ASP B 1 114 ? 1.07 -17.25 0.912 1 91.12 114 ASP B O 1
ATOM 2121 N N . TYR B 1 115 ? 2.287 -18.797 1.932 1 92.44 115 TYR B N 1
ATOM 2122 C CA . TYR B 1 115 ? 2.322 -18.047 3.178 1 92.44 115 TYR B CA 1
ATOM 2123 C C . TYR B 1 115 ? 3.023 -16.703 2.982 1 92.44 115 TYR B C 1
ATOM 2125 O O . TYR B 1 115 ? 2.494 -15.664 3.365 1 92.44 115 TYR B O 1
ATOM 2133 N N . VAL B 1 116 ? 4.141 -16.797 2.344 1 86.69 116 VAL B N 1
ATOM 2134 C CA . VAL B 1 116 ? 4.949 -15.594 2.162 1 86.69 116 VAL B CA 1
ATOM 2135 C C . VAL B 1 116 ? 4.188 -14.578 1.307 1 86.69 116 VAL B C 1
ATOM 2137 O O . VAL B 1 116 ? 4.148 -13.391 1.629 1 86.69 116 VAL B O 1
ATOM 2140 N N . LEU B 1 117 ? 3.576 -15.125 0.301 1 89.44 117 LEU B N 1
ATOM 2141 C CA . LEU B 1 117 ? 2.838 -14.266 -0.616 1 89.44 117 LEU B CA 1
ATOM 2142 C C . LEU B 1 117 ? 1.696 -13.555 0.105 1 89.44 117 LEU B C 1
ATOM 2144 O O . LEU B 1 117 ? 1.591 -12.328 0.053 1 89.44 117 LEU B O 1
ATOM 2148 N N . HIS B 1 118 ? 0.9 -14.305 0.812 1 93.69 118 HIS B N 1
ATOM 2149 C CA . HIS B 1 118 ? -0.262 -13.727 1.479 1 93.69 118 HIS B CA 1
ATOM 2150 C C . HIS B 1 118 ? 0.156 -12.844 2.648 1 93.69 118 HIS B C 1
ATOM 2152 O O . HIS B 1 118 ? -0.485 -11.82 2.92 1 93.69 118 HIS B O 1
ATOM 2158 N N . PHE B 1 119 ? 1.203 -13.211 3.326 1 93.94 119 PHE B N 1
ATOM 2159 C CA . PHE B 1 119 ? 1.676 -12.414 4.453 1 93.94 119 PHE B CA 1
ATOM 2160 C C . PHE B 1 119 ? 2.174 -11.047 3.979 1 93.94 119 PHE B C 1
ATOM 2162 O O . PHE B 1 119 ? 1.864 -10.023 4.586 1 93.94 119 PHE B O 1
ATOM 2169 N N . MET B 1 120 ? 2.918 -11.031 2.924 1 92.19 120 MET B N 1
ATOM 2170 C CA . MET B 1 120 ? 3.441 -9.773 2.398 1 92.19 120 MET B CA 1
ATOM 2171 C C . MET B 1 120 ? 2.311 -8.883 1.901 1 92.19 120 MET B C 1
ATOM 2173 O O . MET B 1 120 ? 2.35 -7.664 2.09 1 92.19 120 MET B O 1
ATOM 2177 N N . GLN B 1 121 ? 1.333 -9.523 1.293 1 95.12 121 GLN B N 1
ATOM 2178 C CA . GLN B 1 121 ? 0.179 -8.75 0.847 1 95.12 121 GLN B CA 1
ATOM 2179 C C . GLN B 1 121 ? -0.587 -8.172 2.033 1 95.12 121 GLN B C 1
ATOM 2181 O O . GLN B 1 121 ? -1.095 -7.055 1.966 1 95.12 121 GLN B O 1
ATOM 2186 N N . PHE B 1 122 ? -0.695 -8.992 3.078 1 96.94 122 PHE B N 1
ATOM 2187 C CA . PHE B 1 122 ? -1.318 -8.516 4.309 1 96.94 122 PHE B CA 1
ATOM 2188 C C . PHE B 1 122 ? -0.586 -7.293 4.848 1 96.94 122 PHE B C 1
ATOM 2190 O O . PHE B 1 122 ? -1.215 -6.297 5.207 1 96.94 122 PHE B O 1
ATOM 2197 N N . LEU B 1 123 ? 0.691 -7.367 4.84 1 96.81 123 LEU B N 1
ATOM 2198 C CA . LEU B 1 123 ? 1.503 -6.266 5.348 1 96.81 123 LEU B CA 1
ATOM 2199 C C . LEU B 1 123 ? 1.351 -5.027 4.473 1 96.81 123 LEU B C 1
ATOM 2201 O O . LEU B 1 123 ? 1.334 -3.902 4.977 1 96.81 123 LEU B O 1
ATOM 2205 N N . LYS B 1 124 ? 1.329 -5.238 3.25 1 97.06 124 LYS B N 1
ATOM 2206 C CA . LYS B 1 124 ? 1.15 -4.113 2.336 1 97.06 124 LYS B CA 1
ATOM 2207 C C . LYS B 1 124 ? -0.166 -3.391 2.605 1 97.06 124 LYS B C 1
ATOM 2209 O O . LYS B 1 124 ? -0.206 -2.158 2.652 1 97.06 124 LYS B O 1
ATOM 2214 N N . ASN B 1 125 ? -1.246 -4.164 2.764 1 98.25 125 ASN B N 1
ATOM 2215 C CA . ASN B 1 125 ? -2.525 -3.561 3.117 1 98.25 125 ASN B CA 1
ATOM 2216 C C . ASN B 1 125 ? -2.461 -2.859 4.473 1 98.25 125 ASN B C 1
ATOM 2218 O O . ASN B 1 125 ? -3.115 -1.836 4.676 1 98.25 125 ASN B O 1
ATOM 2222 N N . LEU B 1 126 ? -1.722 -3.432 5.359 1 98.19 126 LEU B N 1
ATOM 2223 C CA . LEU B 1 126 ? -1.527 -2.793 6.656 1 98.19 126 LEU B CA 1
ATOM 2224 C C . LEU B 1 126 ? -0.805 -1.458 6.5 1 98.19 126 LEU B C 1
ATOM 2226 O O . LEU B 1 126 ? -1.076 -0.51 7.242 1 98.19 126 LEU B O 1
ATOM 2230 N N . SER B 1 127 ? 0.109 -1.449 5.586 1 98.81 127 SER B N 1
ATOM 2231 C CA . SER B 1 127 ? 0.81 -0.203 5.289 1 98.81 127 SER B CA 1
ATOM 2232 C C . SER B 1 127 ? -0.146 0.851 4.738 1 98.81 127 SER B C 1
ATOM 2234 O O . SER B 1 127 ? -0.091 2.016 5.137 1 98.81 127 SER B O 1
ATOM 2236 N N . LEU B 1 128 ? -0.975 0.434 3.865 1 98.81 128 LEU B N 1
ATOM 2237 C CA . LEU B 1 128 ? -1.986 1.354 3.357 1 98.81 128 LEU B CA 1
ATOM 2238 C C . LEU B 1 128 ? -2.906 1.826 4.48 1 98.81 128 LEU B C 1
ATOM 2240 O O . LEU B 1 128 ? -3.254 3.006 4.547 1 98.81 128 LEU B O 1
ATOM 2244 N N . PHE B 1 129 ? -3.301 0.906 5.324 1 98.81 129 PHE B N 1
ATOM 2245 C CA . PHE B 1 129 ? -4.098 1.226 6.504 1 98.81 129 PHE B CA 1
ATOM 2246 C C . PHE B 1 129 ? -3.373 2.236 7.387 1 98.81 129 PHE B C 1
ATOM 2248 O O . PHE B 1 129 ? -3.967 3.225 7.82 1 98.81 129 PHE B O 1
ATOM 2255 N N . GLY B 1 130 ? -2.137 2.031 7.633 1 98.75 130 GLY B N 1
ATOM 2256 C CA . GLY B 1 130 ? -1.322 2.934 8.43 1 98.75 130 GLY B CA 1
ATOM 2257 C C . GLY B 1 130 ? -1.212 4.324 7.832 1 98.75 130 GLY B C 1
ATOM 2258 O O . GLY B 1 130 ? -1.189 5.316 8.555 1 98.75 130 GLY B O 1
ATOM 2259 N N . SER B 1 131 ? -1.139 4.391 6.527 1 98.69 131 SER B N 1
ATOM 2260 C CA . SER B 1 131 ? -1.065 5.68 5.848 1 98.69 131 SER B CA 1
ATOM 2261 C C . SER B 1 131 ? -2.311 6.52 6.117 1 98.69 131 SER B C 1
ATOM 2263 O O . SER B 1 131 ? -2.217 7.73 6.324 1 98.69 131 SER B O 1
ATOM 2265 N N . LEU B 1 132 ? -3.453 5.852 6.125 1 98.75 132 LEU B N 1
ATOM 2266 C CA . LEU B 1 132 ? -4.699 6.559 6.395 1 98.75 132 LEU B CA 1
ATOM 2267 C C . LEU B 1 132 ? -4.754 7.031 7.844 1 98.75 132 LEU B C 1
ATOM 2269 O O . LEU B 1 132 ? -5.285 8.109 8.133 1 98.75 132 LEU B O 1
ATOM 2273 N N . LEU B 1 133 ? -4.172 6.238 8.727 1 98.38 133 LEU B N 1
ATOM 2274 C CA . LEU B 1 133 ? -4.141 6.629 10.133 1 98.38 133 LEU B CA 1
ATOM 2275 C C . LEU B 1 133 ? -3.275 7.871 10.336 1 98.38 133 LEU B C 1
ATOM 2277 O O . LEU B 1 133 ? -3.682 8.812 11.016 1 98.38 133 LEU B O 1
ATOM 2281 N N . PHE B 1 134 ? -2.078 7.883 9.75 1 97 134 PHE B N 1
ATOM 2282 C CA . PHE B 1 134 ? -1.266 9.07 10.008 1 97 134 PHE B CA 1
ATOM 2283 C C . PHE B 1 134 ? -1.802 10.266 9.234 1 97 134 PHE B C 1
ATOM 2285 O O . PHE B 1 134 ? -1.583 11.414 9.625 1 97 134 PHE B O 1
ATOM 2292 N N . TYR B 1 135 ? -2.486 10.023 8.133 1 96.81 135 TYR B N 1
ATOM 2293 C CA . TYR B 1 135 ? -3.197 11.117 7.473 1 96.81 135 TYR B CA 1
ATOM 2294 C C . TYR B 1 135 ? -4.191 11.773 8.422 1 96.81 135 TYR B C 1
ATOM 2296 O O . TYR B 1 135 ? -4.188 12.992 8.586 1 96.81 135 TYR B O 1
ATOM 2304 N N . LEU B 1 136 ? -5.035 10.945 9.039 1 96.69 136 LEU B N 1
ATOM 2305 C CA . LEU B 1 136 ? -6.051 11.43 9.961 1 96.69 136 LEU B CA 1
ATOM 2306 C C . LEU B 1 136 ? -5.41 12.086 11.18 1 96.69 136 LEU B C 1
ATOM 2308 O O . LEU B 1 136 ? -5.883 13.125 11.656 1 96.69 136 LEU B O 1
ATOM 2312 N N . GLY B 1 137 ? -4.383 11.508 11.641 1 94.69 137 GLY B N 1
ATOM 2313 C CA . GLY B 1 137 ? -3.676 12.07 12.773 1 94.69 137 GLY B CA 1
ATOM 2314 C C . GLY B 1 137 ? -3.078 13.438 12.484 1 94.69 137 GLY B C 1
ATOM 2315 O O . GLY B 1 137 ? -3.15 14.344 13.32 1 94.69 137 GLY B O 1
ATOM 2316 N N . MET B 1 138 ? -2.504 13.562 11.383 1 91.81 138 MET B N 1
ATOM 2317 C CA . MET B 1 138 ? -1.863 14.82 10.992 1 91.81 138 MET B CA 1
ATOM 2318 C C . MET B 1 138 ? -2.904 15.891 10.695 1 91.81 138 MET B C 1
ATOM 2320 O O . MET B 1 138 ? -2.684 17.078 10.977 1 91.81 138 MET B O 1
ATOM 2324 N N . LYS B 1 139 ? -3.93 15.477 10.094 1 88.44 139 LYS B N 1
ATOM 2325 C CA . LYS B 1 139 ? -5.004 16.422 9.812 1 88.44 139 LYS B CA 1
ATOM 2326 C C . LYS B 1 139 ? -5.613 16.969 11.102 1 88.44 139 LYS B C 1
ATOM 2328 O O . LYS B 1 139 ? -5.91 18.156 11.203 1 88.44 139 LYS B O 1
ATOM 2333 N N . ASN B 1 140 ? -5.785 16.078 12.039 1 84.56 140 ASN B N 1
ATOM 2334 C CA . ASN B 1 140 ? -6.344 16.484 13.328 1 84.56 140 ASN B CA 1
ATOM 2335 C C . ASN B 1 140 ? -5.398 17.406 14.086 1 84.56 140 ASN B C 1
ATOM 2337 O O . ASN B 1 140 ? -5.848 18.281 14.82 1 84.56 140 ASN B O 1
ATOM 2341 N N . SER B 1 141 ? -4.152 17.172 14.023 1 77.25 141 SER B N 1
ATOM 2342 C CA . SER B 1 141 ? -3.174 18 14.711 1 77.25 141 SER B CA 1
ATOM 2343 C C . SER B 1 141 ? -3.154 19.422 14.148 1 77.25 141 SER B C 1
ATOM 2345 O O . SER B 1 141 ? -3.035 20.391 14.891 1 77.25 141 SER B O 1
ATOM 2347 N N . VAL B 1 142 ? -3.23 19.547 12.922 1 70.31 142 VAL B N 1
ATOM 2348 C CA . VAL B 1 142 ? -3.258 20.859 12.281 1 70.31 142 VAL B CA 1
ATOM 2349 C C . VAL B 1 142 ? -4.5 21.625 12.734 1 70.31 142 VAL B C 1
ATOM 2351 O O . VAL B 1 142 ? -4.422 22.812 13.047 1 70.31 142 VAL B O 1
ATOM 2354 N N . MET B 1 143 ? -5.523 20.891 12.852 1 66.62 143 MET B N 1
ATOM 2355 C CA . MET B 1 143 ? -6.777 21.516 13.258 1 66.62 143 MET B CA 1
ATOM 2356 C C . MET B 1 143 ? -6.723 21.953 14.719 1 66.62 143 MET B C 1
ATOM 2358 O O . MET B 1 143 ? -7.23 23.016 15.086 1 66.62 143 MET B O 1
ATOM 2362 N N . LYS B 1 144 ? -6.055 21.125 15.508 1 68.38 144 LYS B N 1
ATOM 2363 C CA . LYS B 1 144 ? -5.945 21.469 16.922 1 68.38 144 LYS B CA 1
ATOM 2364 C C . LYS B 1 144 ? -5.039 22.672 17.141 1 68.38 144 LYS B C 1
ATOM 2366 O O . LYS B 1 144 ? -5.328 23.531 17.969 1 68.38 144 LYS B O 1
ATOM 2371 N N . THR B 1 145 ? -4.047 22.75 16.438 1 65.69 145 THR B N 1
ATOM 2372 C CA . THR B 1 145 ? -3.131 23.875 16.562 1 65.69 145 THR B CA 1
ATOM 2373 C C . THR B 1 145 ? -3.797 25.156 16.094 1 65.69 145 THR B C 1
ATOM 2375 O O . THR B 1 145 ? -3.629 26.219 16.703 1 65.69 145 THR B O 1
ATOM 2378 N N . MET B 1 146 ? -4.613 24.969 15.078 1 60.69 146 MET B N 1
ATOM 2379 C CA . MET B 1 146 ? -5.312 26.141 14.57 1 60.69 146 MET B CA 1
ATOM 2380 C C . MET B 1 146 ? -6.379 26.609 15.555 1 60.69 146 MET B C 1
ATOM 2382 O O . MET B 1 146 ? -6.574 27.812 15.734 1 60.69 146 MET B O 1
ATOM 2386 N N . LYS B 1 147 ? -7.004 25.703 16.203 1 65.31 147 LYS B N 1
ATOM 2387 C CA . LYS B 1 147 ? -8.047 26.047 17.156 1 65.31 147 LYS B CA 1
ATOM 2388 C C . LYS B 1 147 ? -7.453 26.625 18.438 1 65.31 147 LYS B C 1
ATOM 2390 O O . LYS B 1 147 ? -8.016 27.547 19.016 1 65.31 147 LYS B O 1
ATOM 2395 N N . ARG B 1 148 ? -6.441 26.062 18.828 1 63.69 148 ARG B N 1
ATOM 2396 C CA . ARG B 1 148 ? -5.781 26.578 20.016 1 63.69 148 ARG B CA 1
ATOM 2397 C C . ARG B 1 148 ? -5.309 28.016 19.812 1 63.69 148 ARG B C 1
ATOM 2399 O O . ARG B 1 148 ? -5.449 28.859 20.703 1 63.69 148 ARG B O 1
ATOM 2406 N N . LYS B 1 149 ? -4.863 28.312 18.625 1 62.53 149 LYS B N 1
ATOM 2407 C CA . LYS B 1 149 ? -4.375 29.656 18.328 1 62.53 149 LYS B CA 1
ATOM 2408 C C . LYS B 1 149 ? -5.523 30.656 18.266 1 62.53 149 LYS B C 1
ATOM 2410 O O . LYS B 1 149 ? -5.387 31.797 18.703 1 62.53 149 LYS B O 1
ATOM 2415 N N . GLN B 1 150 ? -6.629 30.203 17.734 1 65.38 150 GLN B N 1
ATOM 2416 C CA . GLN B 1 150 ? -7.801 31.078 17.656 1 65.38 150 GLN B CA 1
ATOM 2417 C C . GLN B 1 150 ? -8.352 31.391 19.031 1 65.38 150 GLN B C 1
ATOM 2419 O O . GLN B 1 150 ? -8.773 32.531 19.297 1 65.38 150 GLN B O 1
ATOM 2424 N N . SER B 1 151 ? -8.281 30.406 19.875 1 68.25 151 SER B N 1
ATOM 2425 C CA . SER B 1 151 ? -8.789 30.609 21.234 1 68.25 151 SER B CA 1
ATOM 2426 C C . SER B 1 151 ? -7.879 31.547 22.016 1 68.25 151 SER B C 1
ATOM 2428 O O . SER B 1 151 ? -8.359 32.344 22.844 1 68.25 151 SER B O 1
ATOM 2430 N N . MET B 1 152 ? -6.586 31.422 21.734 1 69.25 152 MET B N 1
ATOM 2431 C CA . MET B 1 152 ? -5.641 32.312 22.422 1 69.25 152 MET B CA 1
ATOM 2432 C C . MET B 1 152 ? -5.809 33.75 21.969 1 69.25 152 MET B C 1
ATOM 2434 O O . MET B 1 152 ? -5.664 34.688 22.766 1 69.25 152 MET B O 1
ATOM 2438 N N . LYS B 1 153 ? -6.195 34.031 20.797 1 64.56 153 LYS B N 1
ATOM 2439 C CA . LYS B 1 153 ? -6.422 35.375 20.266 1 64.56 153 LYS B CA 1
ATOM 2440 C C . LYS B 1 153 ? -7.68 36 20.875 1 64.56 153 LYS B C 1
ATOM 2442 O O . LYS B 1 153 ? -7.703 37.188 21.172 1 64.56 153 LYS B O 1
ATOM 2447 N N . VAL B 1 154 ? -8.641 35.25 21.109 1 68.81 154 VAL B N 1
ATOM 2448 C CA . VAL B 1 154 ? -9.898 35.781 21.609 1 68.81 154 VAL B CA 1
ATOM 2449 C C . VAL B 1 154 ? -9.734 36.188 23.078 1 68.81 154 VAL B C 1
ATOM 2451 O O . VAL B 1 154 ? -10.297 37.188 23.516 1 68.81 154 VAL B O 1
ATOM 2454 N N . LYS B 1 155 ? -8.859 35.562 23.844 1 66.06 155 LYS B N 1
ATOM 2455 C CA . LYS B 1 155 ? -8.688 35.906 25.25 1 66.06 155 LYS B CA 1
ATOM 2456 C C . LYS B 1 155 ? -7.859 37.188 25.391 1 66.06 155 LYS B C 1
ATOM 2458 O O . LYS B 1 155 ? -7.984 37.906 26.391 1 66.06 155 LYS B O 1
ATOM 2463 N N . ALA B 1 156 ? -7.07 37.469 24.375 1 65.06 156 ALA B N 1
ATOM 2464 C CA . ALA B 1 156 ? -6.215 38.625 24.547 1 65.06 156 ALA B CA 1
ATOM 2465 C C . ALA B 1 156 ? -6.945 39.906 24.125 1 65.06 156 ALA B C 1
ATOM 2467 O O . ALA B 1 156 ? -6.562 41 24.547 1 65.06 156 ALA B O 1
ATOM 2468 N N . VAL B 1 157 ? -8.133 39.844 23.484 1 56.81 157 VAL B N 1
ATOM 2469 C CA . VAL B 1 157 ? -8.859 41.062 23.234 1 56.81 157 VAL B CA 1
ATOM 2470 C C . VAL B 1 157 ? -9.859 41.312 24.359 1 56.81 157 VAL B C 1
ATOM 2472 O O . VAL B 1 157 ? -10.562 40.406 24.781 1 56.81 157 VAL B O 1
#

Foldseek 3Di:
DDPVQLVVLLVLLVVLQVVLVVQVVCCPVPSHPPLVLQVVLQVVLQVVCCVPPVDHDDDDRSVVVSVLSSCLSNVLSVCVSVPDLVSLVSLLVNLVPVLCRNLVLVVDDPPDPSNVVSVVSSVVSVVSNVVSVVSVVVVVVVVVVVVVVVVVVVVVD/DDPVQLVVLLVLLVVLQVVLVVQVVCCPVPSHPPLVLQVVLVVVLQVVCCVPPVDHDDDDRSVVVSVLSSCLSNVLSVCVSVPDLVSLVSLLVNLVPVLCRNLVLVVDDPPDPSNVVSVVSSVVSVVSNVVSVVSVVVVVVVVVVVVVVVVVVVVVD

InterPro domains:
  IPR008637 HR-like lesion-inducer [PF05514] (1-138)